Protein AF-A0AAE3AEQ0-F1 (afdb_monomer_lite)

pLDDT: mean 90.3, std 11.52, range [37.53, 98.56]

Secondary structure (DSSP, 8-state):
----------TTPPPPEEGGG--EEEEEEEE-SSSSS-EEEEGGGTEE-STTPPPEEEEEEE-SPTTSEEEETTEEEE-TTT--SEEEEEEEE-TTS-EEEEEEEEEEEE-HHHHHHHHHHHHHHHHHHHHHHHHHHHSPEEEEEEEEEESSGGG-----EEEEEESEEEGGGG---S-SS-TTTEEEEEETTTEEEEEEEEEEEETTEEEEEEEE-SEEEEEESSTTS-SEEEEEEEEPP-

Organism: NCBI:txid3064195

Structure (mmCIF, N/CA/C/O backbone):
data_AF-A0AAE3AEQ0-F1
#
_entry.id   AF-A0AAE3AEQ0-F1
#
loop_
_atom_site.group_PDB
_atom_site.id
_atom_site.type_symbol
_atom_site.label_atom_id
_atom_site.label_alt_id
_atom_site.label_comp_id
_atom_site.label_asym_id
_atom_site.label_entity_id
_atom_site.label_seq_id
_atom_site.pdbx_PDB_ins_code
_atom_site.Cartn_x
_atom_site.Cartn_y
_atom_site.Cartn_z
_atom_site.occupancy
_atom_site.B_iso_or_equiv
_atom_site.auth_seq_id
_atom_site.auth_comp_id
_atom_site.auth_asym_id
_atom_site.auth_atom_id
_atom_site.pdbx_PDB_model_num
ATOM 1 N N . MET A 1 1 ? -51.537 -26.400 63.963 1.00 40.03 1 MET A N 1
ATOM 2 C CA . MET A 1 1 ? -50.252 -25.773 64.334 1.00 40.03 1 MET A CA 1
ATOM 3 C C . MET A 1 1 ? -49.851 -24.859 63.190 1.00 40.03 1 MET A C 1
ATOM 5 O O . MET A 1 1 ? -49.491 -25.355 62.134 1.00 40.03 1 MET A O 1
ATOM 9 N N . HIS A 1 2 ? -50.039 -23.549 63.355 1.00 37.53 2 HIS A N 1
ATOM 10 C CA . HIS A 1 2 ? -49.538 -22.547 62.415 1.00 37.53 2 HIS A CA 1
ATOM 11 C C . HIS A 1 2 ? -48.055 -22.319 62.717 1.00 37.53 2 HIS A C 1
ATOM 13 O O . HIS A 1 2 ? -47.726 -21.902 63.823 1.00 37.53 2 HIS A O 1
ATOM 19 N N . GLN A 1 3 ? -47.174 -22.581 61.753 1.00 38.41 3 GLN A N 1
ATOM 20 C CA . GLN A 1 3 ? -45.860 -21.945 61.713 1.00 38.41 3 GLN A CA 1
ATOM 21 C C . GLN A 1 3 ? -45.988 -20.742 60.785 1.00 38.41 3 GLN A C 1
ATOM 23 O O . GLN A 1 3 ? -46.029 -20.879 59.565 1.00 38.41 3 GLN A O 1
ATOM 28 N N . SER A 1 4 ? -46.150 -19.571 61.398 1.00 41.25 4 SER A N 1
ATOM 29 C CA . SER A 1 4 ? -45.931 -18.292 60.737 1.00 41.25 4 SER A CA 1
ATOM 30 C C . SER A 1 4 ? -44.429 -18.196 60.484 1.00 41.25 4 SER A C 1
ATOM 32 O O . SER A 1 4 ? -43.650 -18.238 61.432 1.00 41.25 4 SER A O 1
ATOM 34 N N . GLY A 1 5 ? -44.017 -18.173 59.218 1.00 44.47 5 GLY A N 1
ATOM 35 C CA . GLY A 1 5 ? -42.636 -17.867 58.868 1.00 44.47 5 GLY A CA 1
ATOM 36 C C . GLY A 1 5 ? -42.389 -16.396 59.167 1.00 44.47 5 GLY A C 1
ATOM 37 O O . GLY A 1 5 ? -43.001 -15.539 58.530 1.00 44.47 5 GLY A O 1
ATOM 38 N N . ASP A 1 6 ? -41.538 -16.114 60.148 1.00 42.00 6 ASP A N 1
ATOM 39 C CA . ASP A 1 6 ? -41.058 -14.764 60.422 1.00 42.00 6 ASP A CA 1
ATOM 40 C C . ASP A 1 6 ? -40.272 -14.266 59.205 1.00 42.00 6 ASP A C 1
ATOM 42 O O . ASP A 1 6 ? -39.102 -14.592 59.000 1.00 42.00 6 ASP A O 1
ATOM 46 N N . ALA A 1 7 ? -40.932 -13.467 58.369 1.00 52.44 7 ALA A N 1
ATOM 47 C CA . ALA A 1 7 ? -40.244 -12.567 57.467 1.00 52.44 7 ALA A CA 1
ATOM 48 C C . ALA A 1 7 ? -39.603 -11.483 58.339 1.00 52.44 7 ALA A C 1
ATOM 50 O O . ALA A 1 7 ? -40.270 -10.543 58.772 1.00 52.44 7 ALA A O 1
ATOM 51 N N . ALA A 1 8 ? -38.313 -11.634 58.633 1.00 50.62 8 ALA A N 1
ATOM 52 C CA . ALA A 1 8 ? -37.514 -10.573 59.225 1.00 50.62 8 ALA A CA 1
ATOM 53 C C . ALA A 1 8 ? -37.422 -9.417 58.215 1.00 50.62 8 ALA A C 1
ATOM 55 O O . ALA A 1 8 ? -36.534 -9.373 57.365 1.00 50.62 8 ALA A O 1
ATOM 56 N N . VAL A 1 9 ? -38.383 -8.496 58.271 1.00 51.00 9 VAL A N 1
ATOM 57 C CA . VAL A 1 9 ? -38.330 -7.237 57.530 1.00 51.00 9 VAL A CA 1
ATOM 58 C C . VAL A 1 9 ? -37.263 -6.380 58.205 1.00 51.00 9 VAL A C 1
ATOM 60 O O . VAL A 1 9 ? -37.471 -5.838 59.289 1.00 51.00 9 VAL A O 1
ATOM 63 N N . ASN A 1 10 ? -36.077 -6.323 57.603 1.00 55.69 10 ASN A N 1
ATOM 64 C CA . ASN A 1 10 ? -34.967 -5.529 58.111 1.00 55.69 10 ASN A CA 1
ATOM 65 C C . ASN A 1 10 ? -35.173 -4.055 57.724 1.00 55.69 10 ASN A C 1
ATOM 67 O O . ASN A 1 10 ? -34.784 -3.621 56.643 1.00 55.69 10 ASN A O 1
ATOM 71 N N . PHE A 1 11 ? -35.806 -3.285 58.611 1.00 58.28 11 PHE A N 1
ATOM 72 C CA . PHE A 1 11 ? -36.093 -1.855 58.424 1.00 58.28 11 PHE A CA 1
ATOM 73 C C . PHE A 1 11 ? -34.847 -0.941 58.496 1.00 58.28 11 PHE A C 1
ATOM 75 O O . PHE A 1 11 ? -34.997 0.278 58.467 1.00 58.28 11 PHE A O 1
ATOM 82 N N . GLY A 1 12 ? -33.636 -1.504 58.607 1.00 67.25 12 GLY A N 1
ATOM 83 C CA . GLY A 1 12 ? -32.376 -0.761 58.735 1.00 67.25 12 GLY A CA 1
ATOM 84 C C . GLY A 1 12 ? -31.401 -0.894 57.562 1.00 67.25 12 GLY A C 1
ATOM 85 O O . GLY A 1 12 ? -30.307 -0.345 57.657 1.00 67.25 12 GLY A O 1
ATOM 86 N N . ASN A 1 13 ? -31.747 -1.613 56.486 1.00 79.81 13 ASN A N 1
ATOM 87 C CA . ASN A 1 13 ? -30.852 -1.721 55.331 1.00 79.81 13 ASN A CA 1
ATOM 88 C C . ASN A 1 13 ? -30.841 -0.418 54.518 1.00 79.81 13 ASN A C 1
ATOM 90 O O . ASN A 1 13 ? -31.904 0.091 54.151 1.00 79.81 13 ASN A O 1
ATOM 94 N N . THR A 1 14 ? -29.653 0.102 54.218 1.00 84.31 14 THR A N 1
ATOM 95 C CA . THR A 1 14 ? -29.489 1.245 53.313 1.00 84.31 14 THR A CA 1
ATOM 96 C C . THR A 1 14 ? -29.068 0.695 51.958 1.00 84.31 14 THR A C 1
ATOM 98 O O . THR A 1 14 ? -28.109 -0.059 51.919 1.00 84.31 14 THR A O 1
ATOM 101 N N . PRO A 1 15 ? -29.763 1.022 50.854 1.00 88.00 15 PRO A N 1
ATOM 102 C CA . PRO A 1 15 ? -29.367 0.515 49.551 1.00 88.00 15 PRO A CA 1
ATOM 103 C C . PRO A 1 15 ? -27.984 1.053 49.155 1.00 88.00 15 PRO A C 1
ATOM 105 O O . PRO A 1 15 ? -27.640 2.180 49.538 1.00 88.00 15 PRO A O 1
ATOM 108 N N . PRO A 1 16 ? -27.254 0.334 48.283 1.00 93.62 16 PRO A N 1
ATOM 109 C CA . PRO A 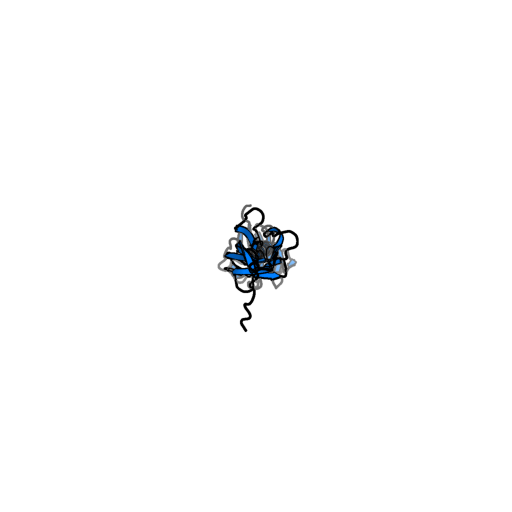1 16 ? -26.029 0.841 47.687 1.00 93.62 16 PRO A CA 1
ATOM 110 C C . PRO A 1 16 ? -26.263 2.209 47.053 1.00 93.62 16 PRO A C 1
ATOM 112 O O . PRO A 1 16 ? -27.343 2.506 46.541 1.00 93.62 16 PRO A O 1
ATOM 115 N N . THR A 1 17 ? -25.237 3.043 47.015 1.00 94.88 17 THR A N 1
ATOM 116 C CA . THR A 1 17 ? -25.304 4.393 46.451 1.00 94.88 17 THR A CA 1
ATOM 117 C C . THR A 1 17 ? -24.282 4.567 45.342 1.00 94.88 17 THR A C 1
ATOM 119 O O . THR A 1 17 ? -23.203 3.975 45.357 1.00 94.88 17 THR A O 1
ATOM 122 N N . ALA A 1 18 ? -24.625 5.393 44.355 1.00 95.00 18 ALA A N 1
ATOM 123 C CA . ALA A 1 18 ? -23.663 5.836 43.362 1.00 95.00 18 ALA A CA 1
ATOM 124 C C . ALA A 1 18 ? -22.714 6.857 43.996 1.00 95.00 18 ALA A C 1
ATOM 126 O O . ALA A 1 18 ? -23.157 7.879 44.534 1.00 95.00 18 ALA A O 1
ATOM 127 N N . VAL A 1 19 ? -21.411 6.607 43.897 1.00 92.56 19 VAL A N 1
ATOM 128 C CA . VAL A 1 19 ? -20.381 7.504 44.422 1.00 92.56 19 VAL A CA 1
ATOM 129 C C . VAL A 1 19 ? -20.537 8.876 43.761 1.00 92.56 19 VAL A C 1
ATOM 131 O O . VAL A 1 19 ? -20.601 9.001 42.538 1.00 92.56 19 VAL A O 1
ATOM 134 N N . GLY A 1 20 ? -20.671 9.923 44.578 1.00 90.06 20 GLY A N 1
ATOM 135 C CA . GLY A 1 20 ? -20.862 11.296 44.098 1.00 90.06 20 GLY A CA 1
ATOM 136 C C . GLY A 1 20 ? -22.189 11.558 43.368 1.00 90.06 20 GLY A C 1
ATOM 137 O O . GLY A 1 20 ? -22.313 12.589 42.712 1.00 90.06 20 GLY A O 1
ATOM 138 N N . GLY A 1 21 ? -23.170 10.651 43.451 1.00 90.06 21 GLY A N 1
ATOM 139 C CA . GLY A 1 21 ? -24.464 10.792 42.771 1.00 90.06 21 GLY A CA 1
ATOM 140 C C . GLY A 1 21 ? -24.397 10.618 41.250 1.00 90.06 21 GLY A C 1
ATOM 141 O O . GLY A 1 21 ? -25.304 11.052 40.538 1.00 90.06 21 GLY A O 1
ATOM 142 N N . VAL A 1 22 ? -23.324 10.010 40.734 1.00 92.12 22 VAL A N 1
ATOM 143 C CA . VAL A 1 22 ? -23.130 9.796 39.296 1.00 92.12 22 VAL A CA 1
ATOM 144 C C . VAL A 1 22 ? -24.120 8.755 38.781 1.00 92.12 22 VAL A C 1
ATOM 146 O O . VAL A 1 22 ? -24.085 7.601 39.178 1.00 92.12 22 VAL A O 1
ATOM 149 N N . THR A 1 23 ? -24.979 9.140 37.841 1.00 93.88 23 THR A N 1
ATOM 150 C CA . THR A 1 23 ? -25.936 8.225 37.187 1.00 93.88 23 THR A CA 1
ATOM 151 C C . THR A 1 23 ? -25.500 7.816 35.779 1.00 93.88 23 THR A C 1
ATOM 153 O O . THR A 1 23 ? -25.997 6.829 35.229 1.00 93.88 23 THR A O 1
ATOM 156 N N . LEU A 1 24 ? -24.551 8.556 35.196 1.00 96.69 24 LEU A N 1
ATOM 157 C CA . LEU A 1 24 ? -24.022 8.355 33.852 1.00 96.69 24 LEU A CA 1
ATOM 158 C C . LEU A 1 24 ? -22.502 8.539 33.839 1.00 96.69 24 LEU A C 1
ATOM 160 O O . LEU A 1 24 ? -21.996 9.604 34.190 1.00 96.69 24 LEU A O 1
ATOM 164 N N . VAL A 1 25 ? -21.796 7.534 33.336 1.00 97.12 25 VAL A N 1
ATOM 165 C CA . VAL A 1 25 ? -20.363 7.574 33.042 1.00 97.12 25 VAL A CA 1
ATOM 166 C C . VAL A 1 25 ? -20.199 7.541 31.528 1.00 97.12 25 VAL A C 1
ATOM 168 O O . VAL A 1 25 ? -20.589 6.572 30.882 1.00 97.12 25 VAL A O 1
ATOM 171 N N . GLU A 1 26 ? -19.655 8.601 30.932 1.00 97.31 26 GLU A N 1
ATOM 172 C CA . GLU A 1 26 ? -19.399 8.645 29.489 1.00 97.31 26 GLU A CA 1
ATOM 173 C C . GLU A 1 26 ? -17.944 8.272 29.185 1.00 97.31 26 GLU A C 1
ATOM 175 O O . GLU A 1 26 ? -17.024 8.948 29.638 1.00 97.31 26 GLU A O 1
ATOM 180 N N . GLU A 1 27 ? -17.744 7.249 28.353 1.00 96.56 27 GLU A N 1
ATOM 181 C CA . GLU A 1 27 ? -16.428 6.799 27.901 1.00 96.56 27 GLU A CA 1
ATOM 182 C C . GLU A 1 27 ? -16.295 6.953 26.379 1.00 96.56 27 GLU A C 1
ATOM 184 O O . GLU A 1 27 ? -17.040 6.360 25.591 1.00 96.56 27 GLU A O 1
ATOM 189 N N . LYS A 1 28 ? -15.296 7.727 25.946 1.00 96.62 28 LYS A N 1
ATOM 190 C CA . LYS A 1 28 ? -14.943 7.894 24.528 1.00 96.62 28 LYS A CA 1
ATOM 191 C C . LYS A 1 28 ? -13.741 7.026 24.194 1.00 96.62 28 LYS A C 1
ATOM 193 O O . LYS A 1 28 ? -12.655 7.228 24.732 1.00 96.62 28 LYS A O 1
ATOM 198 N N . VAL A 1 29 ? -13.913 6.105 23.248 1.00 95.94 29 VAL A N 1
ATOM 199 C CA . VAL A 1 29 ? -12.864 5.160 22.855 1.00 95.94 29 VAL A CA 1
ATOM 200 C C . VAL A 1 29 ? -12.592 5.263 21.368 1.00 95.94 29 VAL A C 1
ATOM 202 O O . VAL A 1 29 ? -13.465 5.019 20.536 1.00 95.94 29 VAL A O 1
ATOM 205 N N . VAL A 1 30 ? -11.346 5.575 21.029 1.00 96.25 30 VAL A N 1
ATOM 206 C CA . VAL A 1 30 ? -10.839 5.443 19.665 1.00 96.25 30 VAL A CA 1
ATOM 207 C C . VAL A 1 30 ? -10.100 4.116 19.566 1.00 96.25 30 VAL A C 1
ATOM 209 O O . VAL A 1 30 ? -9.090 3.913 20.237 1.00 96.25 30 VAL A O 1
ATOM 212 N N . VAL A 1 31 ? -10.607 3.213 18.729 1.00 96.44 31 VAL A N 1
ATOM 213 C CA . VAL A 1 31 ? -9.985 1.914 18.463 1.00 96.44 31 VAL A CA 1
ATOM 214 C C . VAL A 1 31 ? -9.057 2.051 17.264 1.00 96.44 31 VAL A C 1
ATOM 216 O O . VAL A 1 31 ? -9.479 2.449 16.176 1.00 96.44 31 VAL A O 1
ATOM 219 N N . THR A 1 32 ? -7.798 1.676 17.454 1.00 95.69 32 THR A N 1
ATOM 220 C CA . THR A 1 32 ? -6.794 1.564 16.391 1.00 95.69 32 THR A CA 1
ATOM 221 C C . THR A 1 32 ? -6.270 0.122 16.334 1.00 95.69 32 THR A C 1
ATOM 223 O O . THR A 1 32 ? -6.574 -0.674 17.229 1.00 95.69 32 THR A O 1
ATOM 226 N N . PRO A 1 33 ? -5.446 -0.254 15.335 1.00 92.56 33 PRO A N 1
ATOM 227 C CA . PRO A 1 33 ? -4.857 -1.591 15.295 1.00 92.56 33 PRO A CA 1
ATOM 228 C C . PRO A 1 33 ? -4.061 -1.947 16.562 1.00 92.56 33 PRO A C 1
ATOM 230 O O . PRO A 1 33 ? -4.016 -3.119 16.939 1.00 92.56 33 PRO A O 1
ATOM 233 N N . VAL A 1 34 ? -3.474 -0.942 17.223 1.00 92.94 34 VAL A N 1
ATOM 234 C CA . VAL A 1 34 ? -2.530 -1.103 18.341 1.00 92.94 34 VAL A CA 1
ATOM 235 C C . VAL A 1 34 ? -3.086 -0.679 19.700 1.00 92.94 34 VAL A C 1
ATOM 237 O O . VAL A 1 34 ? -2.530 -1.062 20.723 1.00 92.94 34 VAL A O 1
ATOM 240 N N . SER A 1 35 ? -4.160 0.110 19.749 1.00 93.50 35 SER A N 1
ATOM 241 C CA . SER A 1 35 ? -4.644 0.719 20.995 1.00 93.50 35 SER A CA 1
ATOM 242 C C . SER A 1 35 ? -6.166 0.825 21.067 1.00 93.50 35 SER A C 1
ATOM 244 O O . SER A 1 35 ? -6.869 0.713 20.063 1.00 93.50 35 SER A O 1
ATOM 246 N N . GLY A 1 36 ? -6.678 1.029 22.287 1.00 93.31 36 GLY A N 1
ATOM 247 C CA . GLY A 1 36 ? -8.103 1.270 22.537 1.00 93.31 36 GLY A CA 1
ATOM 248 C C . GLY A 1 36 ? -8.998 0.051 22.319 1.00 93.31 36 GLY A C 1
ATOM 249 O O . GLY A 1 36 ? -10.194 0.215 22.123 1.00 93.31 36 GLY A O 1
ATOM 250 N N . ARG A 1 37 ? -8.432 -1.162 22.316 1.00 94.88 37 ARG A N 1
ATOM 251 C CA . ARG A 1 37 ? -9.133 -2.414 21.972 1.00 94.88 37 ARG A CA 1
ATOM 252 C C . ARG A 1 37 ? -9.905 -3.056 23.129 1.00 94.88 37 ARG A C 1
ATOM 254 O O . ARG A 1 37 ? -10.741 -3.922 22.873 1.00 94.88 37 ARG A O 1
ATOM 261 N N . HIS A 1 38 ? -9.600 -2.639 24.355 1.00 95.62 38 HIS A N 1
ATOM 262 C CA . HIS A 1 38 ? -10.207 -3.109 25.592 1.00 95.62 38 HIS A CA 1
ATOM 263 C C . HIS A 1 38 ? -10.288 -1.966 26.611 1.00 95.62 38 HIS A C 1
ATOM 265 O O . HIS A 1 38 ? -9.409 -1.095 26.627 1.00 95.62 38 HIS A O 1
ATOM 271 N N . ARG A 1 39 ? -11.311 -1.984 27.469 1.00 96.25 39 ARG A N 1
ATOM 272 C CA . ARG A 1 39 ? -11.473 -1.088 28.620 1.00 96.25 39 ARG A CA 1
ATOM 273 C C . ARG A 1 39 ? -11.855 -1.878 29.863 1.00 96.25 39 ARG A C 1
ATOM 275 O O . ARG A 1 39 ? -12.632 -2.820 29.766 1.00 96.25 39 ARG A O 1
ATOM 282 N N . SER A 1 40 ? -11.333 -1.447 31.006 1.00 96.75 40 SER A N 1
ATOM 283 C CA . SER A 1 40 ? -11.641 -2.025 32.312 1.00 96.75 40 SER A CA 1
ATOM 284 C C . SER A 1 40 ? -12.007 -0.922 33.290 1.00 96.75 40 SER A C 1
ATOM 286 O O . SER A 1 40 ? -11.352 0.119 33.301 1.00 96.75 40 SER A O 1
ATOM 288 N N . PHE A 1 41 ? -13.018 -1.173 34.114 1.00 97.38 41 PHE A N 1
ATOM 289 C CA . PHE A 1 41 ? -13.496 -0.254 35.143 1.00 97.38 41 PHE A CA 1
ATOM 290 C C . PHE A 1 41 ? -13.631 -0.999 36.464 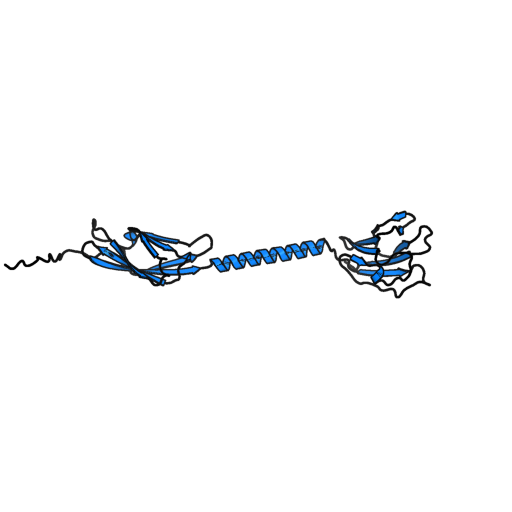1.00 97.38 41 PHE A C 1
ATOM 292 O O . PHE A 1 41 ? -14.248 -2.064 36.511 1.00 97.38 41 PHE A O 1
ATOM 299 N N . LYS A 1 42 ? -13.073 -0.435 37.536 1.00 97.25 42 LYS A N 1
ATOM 300 C CA . LYS A 1 42 ? -13.264 -0.934 38.897 1.00 97.25 42 LYS A CA 1
ATOM 301 C C . LYS A 1 42 ? -14.587 -0.407 39.437 1.00 97.25 42 LYS A C 1
ATOM 303 O O . LYS A 1 42 ? -14.729 0.780 39.692 1.00 97.25 42 LYS A O 1
ATOM 308 N N . LEU A 1 43 ? -15.573 -1.285 39.586 1.00 96.69 43 LEU A N 1
ATOM 309 C CA . LEU A 1 43 ? -16.945 -0.912 39.934 1.00 96.69 43 LEU A CA 1
ATOM 310 C C . LEU A 1 43 ? -17.064 -0.349 41.357 1.00 96.69 43 LEU A C 1
ATOM 312 O O . LEU A 1 43 ? -17.910 0.509 41.591 1.00 96.69 43 LEU A O 1
ATOM 316 N N . GLY A 1 44 ? -16.154 -0.722 42.261 1.00 93.69 44 GLY A N 1
ATOM 317 C CA . GLY A 1 44 ? -16.053 -0.120 43.597 1.00 93.69 44 GLY A CA 1
ATOM 318 C C . GLY A 1 44 ? -15.671 1.368 43.604 1.00 93.69 44 GLY A C 1
ATOM 319 O O . GLY A 1 44 ? -15.795 2.018 44.633 1.00 93.69 44 GLY A O 1
ATOM 320 N N . GLU A 1 45 ? -15.231 1.935 42.474 1.00 94.88 45 GLU A N 1
ATOM 321 C CA . GLU A 1 45 ? -15.026 3.387 42.336 1.00 94.88 45 GLU A CA 1
ATOM 322 C C . GLU A 1 45 ? -16.332 4.139 42.027 1.00 94.88 45 GLU A C 1
ATOM 324 O O . GLU A 1 45 ? -16.398 5.359 42.174 1.00 94.88 45 GLU A O 1
ATOM 329 N N . TYR A 1 46 ? -17.372 3.418 41.600 1.00 96.06 46 TYR A N 1
ATOM 330 C CA . TYR A 1 46 ? -18.645 3.986 41.150 1.00 96.06 46 TYR A CA 1
ATOM 331 C C . TYR A 1 46 ? -19.800 3.690 42.103 1.00 96.06 46 TYR A C 1
ATOM 333 O O . TYR A 1 46 ? -20.766 4.450 42.139 1.00 96.06 46 TYR A O 1
ATOM 341 N N . PHE A 1 47 ? -19.703 2.615 42.883 1.00 95.25 47 PHE A N 1
ATOM 342 C CA . PHE A 1 47 ? -20.710 2.213 43.856 1.00 95.25 47 PHE A CA 1
ATOM 343 C C . PHE A 1 47 ? -20.102 2.125 45.255 1.00 95.25 47 PHE A C 1
ATOM 345 O O . PHE A 1 47 ? -18.984 1.644 45.422 1.00 95.25 47 PHE A O 1
ATOM 352 N N . SER A 1 48 ? -20.857 2.565 46.256 1.00 93.38 48 SER A N 1
ATOM 353 C CA . SER A 1 48 ? -20.490 2.480 47.668 1.00 93.38 48 SER A CA 1
ATOM 354 C C . SER A 1 48 ? -21.677 2.052 48.513 1.00 93.38 48 SER A C 1
ATOM 356 O O . SER A 1 48 ? -22.808 2.448 48.239 1.00 93.38 48 SER A O 1
ATOM 358 N N . ASP A 1 49 ? -21.402 1.311 49.575 1.00 91.38 49 ASP A N 1
ATOM 359 C CA . ASP A 1 49 ? -22.383 0.921 50.584 1.00 91.38 49 ASP A CA 1
ATOM 360 C C . ASP A 1 49 ? -21.790 1.111 51.988 1.00 91.38 49 ASP A C 1
ATOM 362 O O . ASP A 1 49 ? -20.649 1.573 52.133 1.00 91.38 49 ASP A O 1
ATOM 366 N N . THR A 1 50 ? -22.562 0.790 53.022 1.00 86.88 50 THR A N 1
ATOM 367 C CA . THR A 1 50 ? -22.126 0.833 54.414 1.00 86.88 50 THR A CA 1
ATOM 368 C C . THR A 1 50 ? -20.825 0.030 54.577 1.00 86.88 50 THR A C 1
ATOM 370 O O . THR A 1 50 ? -20.691 -1.067 54.028 1.00 86.88 50 THR A O 1
ATOM 373 N N . PRO A 1 51 ? -19.817 0.553 55.305 1.00 77.25 51 PRO A N 1
ATOM 374 C CA . PRO A 1 51 ? -18.531 -0.125 55.432 1.00 77.25 51 PRO A CA 1
ATOM 375 C C . PRO A 1 51 ? -18.669 -1.557 55.966 1.00 77.25 51 PRO A C 1
ATOM 377 O O . PRO A 1 51 ? -19.109 -1.762 57.095 1.00 77.25 51 PRO A O 1
ATOM 380 N N . GLY A 1 52 ? -18.231 -2.532 55.165 1.00 71.94 52 GLY A N 1
ATOM 381 C CA . GLY A 1 52 ? -18.311 -3.963 55.481 1.00 71.94 52 GLY A CA 1
ATOM 382 C C . GLY A 1 52 ? -19.291 -4.741 54.603 1.00 71.94 52 GLY A C 1
ATOM 383 O O . GLY A 1 52 ? -19.164 -5.964 54.516 1.00 71.94 52 GLY A O 1
ATOM 384 N N . ASP A 1 53 ? -20.190 -4.053 53.897 1.00 83.38 53 ASP A N 1
ATOM 385 C CA . ASP A 1 53 ? -21.130 -4.698 52.986 1.00 83.38 53 ASP A CA 1
ATOM 386 C C . ASP A 1 53 ? -20.461 -5.041 51.650 1.00 83.38 53 ASP A C 1
ATOM 388 O O . ASP A 1 53 ? -19.719 -4.256 51.053 1.00 83.38 53 ASP A O 1
ATOM 392 N N . THR A 1 54 ? -20.684 -6.276 51.196 1.00 87.88 54 THR A N 1
ATOM 393 C CA . THR A 1 54 ? -20.142 -6.773 49.928 1.00 87.88 54 THR A CA 1
ATOM 394 C C . THR A 1 54 ? -21.155 -6.544 48.819 1.00 87.88 54 THR A C 1
ATOM 396 O O . THR A 1 54 ? -22.286 -7.015 48.906 1.00 87.88 54 THR A O 1
ATOM 399 N N . LEU A 1 55 ? -20.723 -5.874 47.751 1.00 94.69 55 LEU A N 1
ATOM 400 C CA . LEU A 1 55 ? -21.550 -5.620 46.576 1.00 94.69 55 LEU A CA 1
ATOM 401 C C . LEU A 1 55 ? -21.345 -6.688 45.504 1.00 94.69 55 LEU A C 1
ATOM 403 O O . LEU A 1 55 ? -20.216 -7.022 45.139 1.00 94.69 55 LEU A O 1
ATOM 407 N N . HIS A 1 56 ? -22.456 -7.175 44.960 1.00 95.62 56 HIS A N 1
ATOM 408 C CA . HIS A 1 56 ? -22.494 -8.008 43.767 1.00 95.62 56 HIS A CA 1
ATOM 409 C C . HIS A 1 56 ? -22.916 -7.166 42.560 1.00 95.62 56 HIS A C 1
ATOM 411 O O . HIS A 1 56 ? -23.903 -6.433 42.617 1.00 95.62 56 HIS A O 1
ATOM 417 N N . TYR A 1 57 ? -22.194 -7.284 41.447 1.00 97.25 57 TYR A N 1
ATOM 418 C CA . TYR A 1 57 ? -22.438 -6.465 40.262 1.00 97.25 57 TYR A CA 1
ATOM 419 C C . TYR A 1 57 ? -23.059 -7.273 39.128 1.00 97.25 57 TYR A C 1
ATOM 421 O O . TYR A 1 57 ? -22.604 -8.370 38.808 1.00 97.25 57 TYR A O 1
ATOM 429 N N . VAL A 1 58 ? -24.074 -6.706 38.476 1.00 96.88 58 VAL A N 1
ATOM 430 C CA . VAL A 1 58 ? -24.753 -7.335 37.334 1.00 96.88 58 VAL A CA 1
ATOM 431 C C . VAL A 1 58 ? -24.935 -6.366 36.177 1.00 96.88 58 VAL A C 1
ATOM 433 O O . VAL A 1 58 ? -25.242 -5.188 36.364 1.00 96.88 58 VAL A O 1
ATOM 436 N N . ILE A 1 59 ? -24.790 -6.883 34.957 1.00 97.56 59 ILE A N 1
ATOM 437 C CA . ILE A 1 59 ? -25.207 -6.176 33.746 1.00 97.56 59 ILE A CA 1
ATOM 438 C C . ILE A 1 59 ? -26.725 -6.328 33.632 1.00 97.56 59 ILE A C 1
ATOM 440 O O . ILE A 1 59 ? -27.223 -7.417 33.361 1.00 97.56 59 ILE A O 1
ATOM 444 N N . VAL A 1 60 ? -27.458 -5.234 33.829 1.00 97.50 60 VAL A N 1
ATOM 445 C CA . VAL A 1 60 ? -28.926 -5.208 33.724 1.00 97.50 60 VAL A CA 1
ATOM 446 C C . VAL A 1 60 ? -29.356 -5.163 32.262 1.00 97.50 60 VAL A C 1
ATOM 448 O O . VAL A 1 60 ? -30.301 -5.832 31.854 1.00 97.50 60 VAL A O 1
ATOM 451 N N . SER A 1 61 ? -28.666 -4.354 31.458 1.00 96.69 61 SER A N 1
ATOM 452 C CA . SER A 1 61 ? -28.914 -4.261 30.021 1.00 96.69 61 SER A CA 1
ATOM 453 C C . SER A 1 61 ? -27.671 -3.788 29.277 1.00 96.69 61 SER A C 1
ATOM 455 O O . SER A 1 61 ? -26.824 -3.092 29.836 1.00 96.69 61 SER A O 1
ATOM 457 N N . SER A 1 62 ? -27.567 -4.167 28.005 1.00 96.81 62 SER A N 1
ATOM 458 C CA . SER A 1 62 ? -26.449 -3.805 27.138 1.00 96.81 62 SER A CA 1
ATOM 459 C C . SER A 1 62 ? -26.939 -3.511 25.725 1.00 96.81 62 SER A C 1
ATOM 461 O O . SER A 1 62 ? -27.625 -4.329 25.114 1.00 96.81 62 SER A O 1
ATOM 463 N N . GLN A 1 63 ? -26.567 -2.347 25.196 1.00 96.94 63 GLN A N 1
ATOM 464 C CA . GLN A 1 63 ? -26.725 -1.996 23.779 1.00 96.94 63 GLN A CA 1
ATOM 465 C C . GLN A 1 63 ? -25.454 -2.260 22.957 1.00 96.94 63 GLN A C 1
ATOM 467 O O . GLN A 1 63 ? -25.446 -2.063 21.730 1.00 96.94 63 GLN A O 1
ATOM 472 N N . LEU A 1 64 ? -24.388 -2.686 23.637 1.00 94.75 64 LEU A N 1
ATOM 473 C CA . LEU A 1 64 ? -23.139 -3.135 23.042 1.00 94.75 64 LEU A CA 1
ATOM 474 C C . LEU A 1 64 ? -23.363 -4.433 22.253 1.00 94.75 64 LEU A C 1
ATOM 476 O O . LEU A 1 64 ? -24.421 -5.058 22.322 1.00 94.75 64 LEU A O 1
ATOM 480 N N . VAL A 1 65 ? -22.365 -4.838 21.470 1.00 94.00 65 VAL A N 1
ATOM 481 C CA . VAL A 1 65 ? -22.409 -6.144 20.797 1.00 94.00 65 VAL A CA 1
ATOM 482 C C . VAL A 1 65 ? -22.391 -7.255 21.856 1.00 94.00 65 VAL A C 1
ATOM 484 O O . VAL A 1 65 ? -21.696 -7.130 22.869 1.00 94.00 65 VAL A O 1
ATOM 487 N N . SER A 1 66 ? -23.156 -8.326 21.641 1.00 92.12 66 SER A N 1
ATOM 488 C CA . SER A 1 66 ? -23.181 -9.495 22.530 1.00 92.12 66 SER A CA 1
ATOM 489 C C . SER A 1 66 ? -21.769 -10.010 22.817 1.00 92.12 66 SER A C 1
ATOM 491 O O . SER A 1 66 ? -20.895 -9.943 21.954 1.00 92.12 66 SER A O 1
ATOM 493 N N . ASP A 1 67 ? -21.546 -10.475 24.045 1.00 92.31 67 ASP A N 1
ATOM 494 C CA . ASP A 1 67 ? -20.269 -11.019 24.535 1.00 92.31 67 ASP A CA 1
ATOM 495 C C . ASP A 1 67 ? -19.079 -10.042 24.521 1.00 92.31 67 ASP A C 1
ATOM 497 O O . ASP A 1 67 ? -17.941 -10.440 24.752 1.00 92.31 67 ASP A O 1
ATOM 501 N N . THR A 1 68 ? -19.317 -8.743 24.293 1.00 95.62 68 THR A N 1
ATOM 502 C CA . THR A 1 68 ? -18.257 -7.719 24.366 1.00 95.62 68 THR A CA 1
ATOM 503 C C . THR A 1 68 ? -18.151 -7.032 25.719 1.00 95.62 68 THR A C 1
ATOM 505 O O . THR A 1 68 ? -17.256 -6.213 25.893 1.00 95.62 68 THR A O 1
ATOM 508 N N . ALA A 1 69 ? -19.030 -7.338 26.673 1.00 96.94 69 ALA A N 1
ATOM 509 C CA . ALA A 1 69 ? -18.967 -6.821 28.034 1.00 96.94 69 ALA A CA 1
ATOM 510 C C . ALA A 1 69 ? -19.173 -7.957 29.035 1.00 96.94 69 ALA A C 1
ATOM 512 O O . ALA A 1 69 ? -20.098 -8.754 28.884 1.00 96.94 69 ALA A O 1
ATOM 513 N N . ALA A 1 70 ? -18.321 -8.010 30.053 1.00 97.25 70 ALA A N 1
ATOM 514 C CA . ALA A 1 70 ? -18.378 -9.003 31.115 1.00 97.25 70 ALA A CA 1
ATOM 515 C C . ALA A 1 70 ? -17.947 -8.379 32.443 1.00 97.25 70 ALA A C 1
ATOM 517 O O . ALA A 1 70 ? -17.145 -7.445 32.469 1.00 97.25 70 ALA A O 1
ATOM 518 N N . ILE A 1 71 ? -18.468 -8.912 33.542 1.00 97.88 71 ILE A N 1
ATOM 519 C CA . ILE A 1 71 ? -18.035 -8.557 34.892 1.00 97.88 71 ILE A CA 1
ATOM 520 C C . ILE A 1 71 ? -17.242 -9.737 35.444 1.00 97.88 71 ILE A C 1
ATOM 522 O O . ILE A 1 71 ? -17.722 -10.868 35.414 1.00 97.88 71 ILE A O 1
ATOM 526 N N . ASP A 1 72 ? -16.040 -9.457 35.934 1.00 96.25 72 ASP A N 1
ATOM 527 C CA . ASP A 1 72 ? -15.204 -10.400 36.672 1.00 96.25 72 ASP A CA 1
ATOM 528 C C . ASP A 1 72 ? -14.943 -9.823 38.068 1.00 96.25 72 ASP A C 1
ATOM 530 O O . ASP A 1 72 ? -14.202 -8.847 38.226 1.00 96.25 72 ASP A O 1
ATOM 534 N N . GLY A 1 73 ? -15.646 -10.362 39.067 1.00 94.12 73 GLY A N 1
ATOM 535 C CA . GLY A 1 73 ? -15.655 -9.838 40.432 1.00 94.12 73 GLY A CA 1
ATOM 536 C C . GLY A 1 73 ? -16.126 -8.381 40.497 1.00 94.12 73 GLY A C 1
ATOM 537 O O . GLY A 1 73 ? -17.293 -8.079 40.261 1.00 94.12 73 GLY A O 1
ATOM 538 N N . ASP A 1 74 ? -15.201 -7.479 40.822 1.00 95.25 74 ASP A N 1
ATOM 539 C CA . ASP A 1 74 ? -15.422 -6.032 40.931 1.00 95.25 74 ASP A CA 1
ATOM 540 C C . ASP A 1 74 ? -15.113 -5.266 39.634 1.00 95.25 74 ASP A C 1
ATOM 542 O O . ASP A 1 74 ? -15.146 -4.035 39.619 1.00 95.25 74 ASP A O 1
ATOM 546 N N . THR A 1 75 ? -14.732 -5.961 38.560 1.00 97.56 75 THR A N 1
ATOM 547 C CA . THR A 1 75 ? -14.184 -5.335 37.356 1.00 97.56 75 THR A CA 1
ATOM 548 C C . THR A 1 75 ? -15.111 -5.538 36.169 1.00 97.56 75 THR A C 1
ATOM 550 O O . THR A 1 75 ? -15.332 -6.660 35.718 1.00 97.56 75 THR A O 1
ATOM 553 N N . LEU A 1 76 ? -15.604 -4.437 35.606 1.00 97.81 76 LEU A N 1
ATOM 554 C CA . LEU A 1 76 ? -16.260 -4.437 34.303 1.00 97.81 76 LEU A CA 1
ATOM 555 C C . LEU A 1 76 ? -15.194 -4.415 33.205 1.00 97.81 76 LEU A C 1
ATOM 557 O O . LEU A 1 76 ? -14.409 -3.473 33.128 1.00 97.81 76 LEU A O 1
ATOM 561 N N . ASN A 1 77 ? -15.210 -5.413 32.329 1.00 97.81 77 ASN A N 1
ATOM 562 C CA . ASN A 1 77 ? -14.344 -5.537 31.162 1.00 97.81 77 ASN A CA 1
ATOM 563 C C . ASN A 1 77 ? -15.162 -5.385 29.877 1.00 97.81 77 ASN A C 1
ATOM 565 O O . ASN A 1 77 ? -16.206 -6.019 29.723 1.00 97.81 77 ASN A O 1
ATOM 569 N N . VAL A 1 78 ? -14.689 -4.552 28.948 1.00 97.06 78 VAL A N 1
ATOM 570 C CA . VAL A 1 78 ? -15.358 -4.272 27.671 1.00 97.06 78 VAL A CA 1
ATOM 571 C C . VAL A 1 78 ? -14.379 -4.402 26.504 1.00 97.06 78 VAL A C 1
ATOM 573 O O . VAL A 1 78 ? -13.403 -3.655 26.397 1.00 97.06 78 VAL A O 1
ATOM 576 N N . GLU A 1 79 ? -14.662 -5.316 25.575 1.00 96.19 79 GLU A N 1
ATOM 577 C CA . GLU A 1 79 ? -13.922 -5.509 24.327 1.00 96.19 79 GLU A CA 1
ATOM 578 C C . GLU A 1 79 ? -14.384 -4.509 23.254 1.00 96.19 79 GLU A C 1
ATOM 580 O O . GLU A 1 79 ? -15.141 -4.805 22.326 1.00 96.19 79 GLU A O 1
ATOM 585 N N . THR A 1 80 ? -13.886 -3.281 23.364 1.00 94.44 80 THR A N 1
ATOM 586 C CA . THR A 1 80 ? -14.252 -2.153 22.493 1.00 94.44 80 THR A CA 1
ATOM 587 C C . THR A 1 80 ? -13.913 -2.375 21.020 1.00 94.44 80 THR A C 1
ATOM 589 O O . THR A 1 80 ? -14.573 -1.802 20.159 1.00 94.44 80 THR A O 1
ATOM 592 N N . SER A 1 81 ? -12.934 -3.229 20.695 1.00 92.31 81 SER A N 1
ATOM 593 C CA . SER A 1 81 ? -12.579 -3.516 19.294 1.00 92.31 81 SER A CA 1
ATOM 594 C C . SER A 1 81 ? -13.632 -4.305 18.510 1.00 92.31 81 SER A C 1
ATOM 596 O O . SER A 1 81 ? -13.682 -4.181 17.285 1.00 92.31 81 SER A O 1
ATOM 598 N N . LYS A 1 82 ? -14.477 -5.078 19.203 1.00 90.06 82 LYS A N 1
ATOM 599 C CA . LYS A 1 82 ? -15.584 -5.851 18.614 1.00 90.06 82 LYS A CA 1
ATOM 600 C C . LYS A 1 82 ? -16.951 -5.216 18.864 1.00 90.06 82 LYS A C 1
ATOM 602 O O . LYS A 1 82 ? -17.959 -5.727 18.384 1.00 90.06 82 LYS A O 1
ATOM 607 N N . SER A 1 83 ? -16.990 -4.125 19.625 1.00 90.31 83 SER A N 1
ATOM 608 C CA . SER A 1 83 ? -18.228 -3.487 20.049 1.00 90.31 83 SER A CA 1
ATOM 609 C C . SER A 1 83 ? -18.584 -2.257 19.21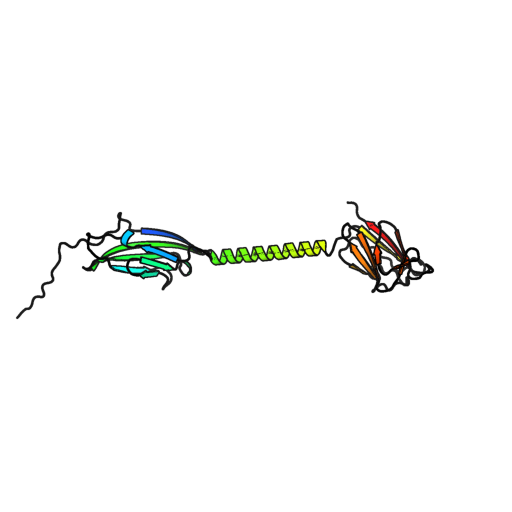2 1.00 90.31 83 SER A C 1
ATOM 611 O O . SER A 1 83 ? -17.839 -1.828 18.329 1.00 90.31 83 SER A O 1
ATOM 613 N N . ARG A 1 84 ? -19.750 -1.680 19.504 1.00 90.88 84 ARG A N 1
ATOM 614 C CA . ARG A 1 84 ? -20.248 -0.421 18.932 1.00 90.88 84 ARG A CA 1
ATOM 615 C C . ARG A 1 84 ? -20.519 0.588 20.044 1.00 90.88 84 ARG A C 1
ATOM 617 O O . ARG A 1 84 ? -20.533 0.225 21.215 1.00 90.88 84 ARG A O 1
ATOM 624 N N . SER A 1 85 ? -20.776 1.840 19.679 1.00 95.88 85 SER A N 1
ATOM 625 C CA . SER A 1 85 ? -21.309 2.819 20.632 1.00 95.88 85 SER A CA 1
ATOM 626 C C . SER A 1 85 ? -22.651 2.355 21.197 1.00 95.88 85 SER A C 1
ATOM 628 O O . SER A 1 85 ? -23.484 1.834 20.453 1.00 95.88 85 SER A O 1
ATOM 630 N N . GLY A 1 86 ? -22.873 2.579 22.486 1.00 96.75 86 GLY A N 1
ATOM 631 C CA . GLY A 1 86 ? -24.105 2.191 23.161 1.00 96.75 86 GLY A CA 1
ATOM 632 C C . GLY A 1 86 ? -24.017 2.341 24.671 1.00 96.75 86 GLY A C 1
ATOM 633 O O . GLY A 1 86 ? -22.938 2.559 25.229 1.00 96.75 86 GLY A O 1
ATOM 634 N N . ASP A 1 87 ? -25.172 2.209 25.310 1.00 98.00 87 ASP A N 1
ATOM 635 C CA . ASP A 1 87 ? -25.298 2.251 26.760 1.00 98.00 87 ASP A CA 1
ATOM 636 C C . ASP A 1 87 ? -25.224 0.836 27.360 1.00 98.00 87 ASP A C 1
ATOM 638 O O . ASP A 1 87 ? -25.747 -0.135 26.804 1.00 98.00 87 ASP A O 1
ATOM 642 N N . LEU A 1 88 ? -24.564 0.734 28.509 1.00 97.69 88 LEU A N 1
ATOM 643 C CA . LEU A 1 88 ? -24.447 -0.458 29.337 1.00 97.69 88 LEU A CA 1
ATOM 644 C C . LEU A 1 88 ? -24.906 -0.094 30.750 1.00 97.69 88 LEU A C 1
ATOM 646 O O . LEU A 1 88 ? -24.307 0.768 31.387 1.00 97.69 88 LEU A O 1
ATOM 650 N N . VAL A 1 89 ? -25.969 -0.723 31.240 1.00 98.06 89 VAL A N 1
ATOM 651 C CA . VAL A 1 89 ? -26.512 -0.440 32.575 1.00 98.06 89 VAL A CA 1
ATOM 652 C C . VAL A 1 89 ? -26.012 -1.494 33.547 1.00 98.06 89 VAL A C 1
ATOM 654 O O . VAL A 1 89 ? -26.274 -2.685 33.363 1.00 98.06 89 VAL A O 1
ATOM 657 N N . ILE A 1 90 ? -25.306 -1.046 34.581 1.00 98.12 90 ILE A N 1
ATOM 658 C CA . ILE A 1 90 ? -24.763 -1.890 35.645 1.00 98.12 90 ILE A CA 1
ATOM 659 C C . ILE A 1 90 ? -25.546 -1.625 36.924 1.00 98.12 90 ILE A C 1
ATOM 661 O O . ILE A 1 90 ? -25.757 -0.462 37.270 1.00 98.12 90 ILE A O 1
ATOM 665 N N . ALA A 1 91 ? -25.945 -2.682 37.628 1.00 97.44 91 ALA A N 1
ATOM 666 C CA . ALA A 1 91 ? -26.443 -2.587 38.995 1.00 97.44 91 ALA A CA 1
ATOM 667 C C . ALA A 1 91 ? -25.394 -3.096 39.982 1.00 97.44 91 ALA A C 1
ATOM 669 O O . ALA A 1 91 ? -24.778 -4.137 39.741 1.00 97.44 91 ALA A O 1
ATOM 670 N N . ALA A 1 92 ? -25.243 -2.391 41.099 1.00 97.06 92 ALA A N 1
ATOM 671 C CA . ALA A 1 92 ? -24.689 -2.948 42.324 1.00 97.06 92 ALA A CA 1
ATOM 672 C C . ALA A 1 92 ? -25.846 -3.409 43.212 1.00 97.06 92 ALA A C 1
ATOM 674 O O . ALA A 1 92 ? -26.807 -2.659 43.394 1.00 97.06 92 ALA A O 1
ATOM 675 N N . VAL A 1 93 ? -25.749 -4.632 43.724 1.00 95.38 93 VAL A N 1
ATOM 676 C CA . VAL A 1 93 ? -26.760 -5.299 44.547 1.00 95.38 93 VAL A CA 1
ATOM 677 C C . VAL A 1 93 ? -26.116 -5.681 45.875 1.00 95.38 93 VAL A C 1
ATOM 679 O O . VAL A 1 93 ? -25.052 -6.307 45.877 1.00 95.38 93 VAL A O 1
ATOM 682 N N . ASP A 1 94 ? -26.736 -5.291 46.984 1.00 94.06 94 ASP A N 1
ATOM 683 C CA . ASP A 1 94 ? -26.302 -5.691 48.325 1.00 94.06 94 ASP A CA 1
ATOM 684 C C . ASP A 1 94 ? -26.728 -7.135 48.661 1.00 94.06 94 ASP A C 1
ATOM 686 O O . ASP A 1 94 ? -27.423 -7.816 47.896 1.00 94.06 94 ASP A O 1
ATOM 690 N N . ALA A 1 95 ? -26.317 -7.625 49.832 1.00 89.44 95 ALA A N 1
ATOM 691 C CA . ALA A 1 95 ? -26.654 -8.973 50.290 1.00 89.44 95 ALA A CA 1
ATOM 692 C C . ALA A 1 95 ? -28.156 -9.165 50.591 1.00 89.44 95 ALA A C 1
ATOM 694 O O . ALA A 1 95 ? -28.626 -10.301 50.681 1.00 89.44 95 ALA A O 1
ATOM 695 N N . GLN A 1 96 ? -28.910 -8.077 50.755 1.00 88.94 96 GLN A N 1
ATOM 696 C CA . GLN A 1 96 ? -30.344 -8.063 51.044 1.00 88.94 96 GLN A CA 1
ATOM 697 C C . GLN A 1 96 ? -31.198 -7.860 49.776 1.00 88.94 96 GLN A C 1
ATOM 699 O O . GLN A 1 96 ? -32.427 -7.909 49.850 1.00 88.94 96 GLN A O 1
ATOM 704 N N . GLY A 1 97 ? -30.568 -7.688 48.611 1.00 88.44 97 GLY A N 1
ATOM 705 C CA . GLY A 1 97 ? -31.208 -7.521 47.310 1.00 88.44 97 GLY A CA 1
ATOM 706 C C . GLY A 1 97 ? -31.585 -6.081 46.949 1.00 88.44 97 GLY A C 1
ATOM 707 O O . GLY A 1 97 ? -32.210 -5.882 45.903 1.00 88.44 97 GLY A O 1
ATOM 708 N N . ALA A 1 98 ? -31.237 -5.075 47.760 1.00 92.06 98 ALA A N 1
ATOM 709 C CA . ALA A 1 98 ? -31.412 -3.686 47.352 1.00 92.06 98 ALA A CA 1
ATOM 710 C C . ALA A 1 98 ? -30.344 -3.311 46.316 1.00 92.06 98 ALA A C 1
ATOM 712 O O . ALA A 1 98 ? -29.226 -3.826 46.326 1.00 92.06 98 ALA A O 1
ATOM 713 N N . GLN A 1 99 ? -30.706 -2.444 45.368 1.00 94.56 99 GLN A N 1
ATOM 714 C CA . GLN A 1 99 ? -29.859 -2.169 44.211 1.00 94.56 99 GLN A CA 1
ATOM 715 C C . GLN A 1 99 ? -29.869 -0.705 43.788 1.00 94.56 99 GLN A C 1
ATOM 717 O O . GLN A 1 99 ? -30.896 -0.030 43.865 1.00 94.56 99 GLN A O 1
ATOM 722 N N . THR A 1 100 ? -28.742 -0.275 43.225 1.00 96.56 100 THR A N 1
ATOM 723 C CA . THR A 1 100 ? -28.583 1.013 42.541 1.00 96.56 100 THR A CA 1
ATOM 724 C C . THR A 1 100 ? -27.918 0.799 41.192 1.00 96.56 100 THR A C 1
ATOM 726 O O . THR A 1 100 ? -27.077 -0.084 41.037 1.00 96.56 100 THR A O 1
ATOM 729 N N . GLN A 1 101 ? -28.307 1.602 40.201 1.00 97.62 101 GLN A N 1
ATOM 730 C CA . GLN A 1 101 ? -27.858 1.464 38.817 1.00 97.62 101 GLN A CA 1
ATOM 731 C C . GLN A 1 101 ? -27.083 2.687 38.333 1.00 97.62 101 GLN A C 1
ATOM 733 O O . GLN A 1 101 ? -27.436 3.823 38.648 1.00 97.62 101 GLN A O 1
ATOM 738 N N . ILE A 1 102 ? -26.072 2.440 37.500 1.00 98.12 102 ILE A N 1
ATOM 739 C CA . ILE A 1 102 ? -25.335 3.460 36.748 1.00 98.12 102 ILE A CA 1
ATOM 740 C C . ILE A 1 102 ? -25.301 3.052 35.279 1.00 98.12 102 ILE A C 1
ATOM 742 O O . ILE A 1 102 ? -25.123 1.880 34.939 1.00 98.12 102 ILE A O 1
ATOM 746 N N . THR A 1 103 ? -25.454 4.035 34.395 1.00 98.38 103 THR A N 1
ATOM 747 C CA . THR A 1 103 ? -25.292 3.834 32.954 1.00 98.38 103 THR A CA 1
ATOM 748 C C . THR A 1 103 ? -23.868 4.174 32.528 1.00 98.38 103 THR A C 1
ATOM 750 O O . THR A 1 103 ? -23.406 5.291 32.735 1.00 98.38 103 THR A O 1
ATOM 753 N N . PHE A 1 104 ? -23.188 3.244 31.870 1.00 98.06 104 PHE A N 1
ATOM 754 C CA . PHE A 1 104 ? -21.937 3.476 31.158 1.00 98.06 104 PHE A CA 1
ATOM 755 C C . PHE A 1 104 ? -22.242 3.682 29.676 1.00 98.06 104 PHE A C 1
ATOM 757 O O . PHE A 1 104 ? -22.695 2.767 28.990 1.00 98.06 104 PHE A O 1
ATOM 764 N N . ARG A 1 105 ? -21.995 4.886 29.168 1.00 98.06 105 ARG A N 1
ATOM 765 C CA . ARG A 1 105 ? -22.199 5.239 27.764 1.00 98.06 105 ARG A CA 1
ATOM 766 C C . ARG A 1 105 ? -20.885 5.176 27.010 1.00 98.06 105 ARG A C 1
ATOM 768 O O . ARG A 1 105 ? -20.033 6.048 27.170 1.00 98.06 105 ARG A O 1
ATOM 775 N N . PHE A 1 106 ? -20.756 4.195 26.127 1.00 97.75 106 PHE A N 1
ATOM 776 C CA . PHE A 1 106 ? -19.595 4.049 25.261 1.00 97.75 106 PHE A CA 1
ATOM 777 C C . PHE A 1 106 ? -19.815 4.767 23.931 1.00 97.75 106 PHE A C 1
ATOM 779 O O . PHE A 1 106 ? -20.790 4.525 23.220 1.00 97.75 106 PHE A O 1
ATOM 786 N N . LYS A 1 107 ? -18.864 5.624 23.559 1.00 96.88 107 LYS A N 1
ATOM 787 C CA . LYS A 1 107 ? -18.751 6.232 22.229 1.00 96.88 107 LYS A CA 1
ATOM 788 C C . LYS A 1 107 ? -17.516 5.654 21.545 1.00 96.88 107 LYS A C 1
ATOM 790 O O . LYS A 1 107 ? -16.402 6.126 21.770 1.00 96.88 107 LYS A O 1
ATOM 795 N N . VAL A 1 108 ? -17.721 4.604 20.752 1.00 95.88 108 VAL A N 1
ATOM 796 C CA . VAL A 1 108 ? -16.663 3.836 20.087 1.00 95.88 108 VAL A CA 1
ATOM 797 C C . VAL A 1 108 ? -16.485 4.316 18.650 1.00 95.88 108 VAL A C 1
ATOM 799 O O . VAL A 1 108 ? -17.405 4.238 17.836 1.00 95.88 108 VAL A O 1
ATOM 802 N N . THR A 1 109 ? -15.270 4.746 18.320 1.00 95.50 109 THR A N 1
ATOM 803 C CA . THR A 1 109 ? -14.856 5.095 16.957 1.00 95.50 109 THR A CA 1
ATOM 804 C C . THR A 1 109 ? -13.780 4.120 16.499 1.00 95.50 109 THR A C 1
ATOM 806 O O . THR A 1 109 ? -12.655 4.160 16.996 1.00 95.50 109 THR A O 1
ATOM 809 N N . ASN A 1 110 ? -14.101 3.241 15.545 1.00 92.94 110 ASN A N 1
ATOM 810 C CA . ASN A 1 110 ? -13.148 2.260 15.027 1.00 92.94 110 ASN A CA 1
ATOM 811 C C . ASN A 1 110 ? -12.422 2.788 13.783 1.00 92.94 110 ASN A C 1
ATOM 813 O O . ASN A 1 110 ? -13.011 2.912 12.711 1.00 92.94 110 ASN A O 1
ATOM 817 N N . LEU A 1 111 ? -11.129 3.079 13.931 1.00 95.31 111 LEU A N 1
ATOM 818 C CA . LEU A 1 111 ? -10.262 3.590 12.866 1.00 95.31 111 LEU A CA 1
ATOM 819 C C . LEU A 1 111 ? -9.359 2.513 12.254 1.00 95.31 111 LEU A C 1
ATOM 821 O O . LEU A 1 111 ? -8.569 2.816 11.364 1.00 95.31 111 LEU A O 1
ATOM 825 N N . THR A 1 112 ? -9.470 1.259 12.699 1.00 92.19 112 THR A N 1
ATOM 826 C CA . THR A 1 112 ? -8.600 0.149 12.275 1.00 92.19 112 THR A CA 1
ATOM 827 C C . THR A 1 112 ? -8.532 0.025 10.754 1.00 92.19 112 THR A C 1
ATOM 829 O O . THR A 1 112 ? -7.449 0.078 10.173 1.00 92.19 112 THR A O 1
ATOM 832 N N . LEU A 1 113 ? -9.691 -0.075 10.096 1.00 92.38 113 LEU A N 1
ATOM 833 C CA . LEU A 1 113 ? -9.760 -0.217 8.642 1.00 92.38 113 LEU A CA 1
ATOM 834 C C . LEU A 1 113 ? -9.245 1.035 7.917 1.00 92.38 113 LEU A C 1
ATOM 836 O O . LEU A 1 113 ? -8.484 0.919 6.959 1.00 92.38 113 LEU A O 1
ATOM 840 N N . ALA A 1 114 ? -9.614 2.227 8.394 1.00 94.69 114 ALA A N 1
ATOM 841 C CA . ALA A 1 114 ? -9.180 3.489 7.798 1.00 94.69 114 ALA A CA 1
ATOM 842 C C . ALA A 1 114 ? -7.648 3.640 7.828 1.00 94.69 114 ALA A C 1
ATOM 844 O O . ALA A 1 114 ? -7.043 4.042 6.833 1.00 94.69 114 ALA A O 1
ATOM 845 N N . ILE A 1 115 ? -7.009 3.256 8.938 1.00 96.62 115 ILE A N 1
ATOM 846 C CA . ILE A 1 115 ? -5.548 3.265 9.081 1.00 96.62 115 ILE A CA 1
ATOM 847 C C . ILE A 1 115 ? -4.902 2.284 8.094 1.00 96.62 115 ILE A C 1
ATOM 849 O O . ILE A 1 115 ? -3.968 2.667 7.390 1.00 96.62 115 ILE A O 1
ATOM 853 N N . PHE A 1 116 ? -5.413 1.053 7.979 1.00 96.25 116 PHE A N 1
ATOM 854 C CA . PHE A 1 116 ? -4.872 0.076 7.027 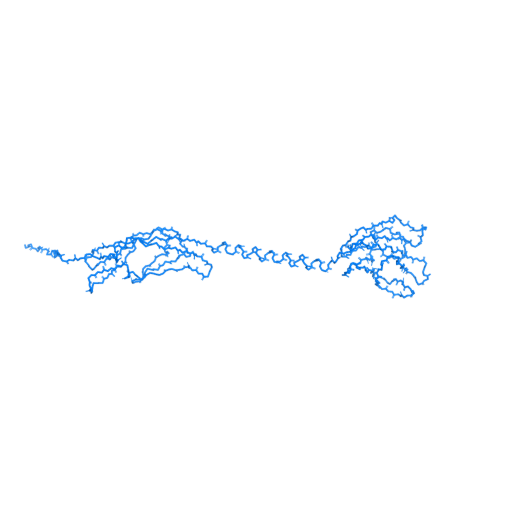1.00 96.25 116 PHE A CA 1
ATOM 855 C C . PHE A 1 116 ? -4.999 0.528 5.571 1.00 96.25 116 PHE A C 1
ATOM 857 O O . PHE A 1 116 ? -4.032 0.420 4.819 1.00 96.25 116 PHE A O 1
ATOM 864 N N . ILE A 1 117 ? -6.150 1.081 5.177 1.00 97.19 117 ILE A N 1
ATOM 865 C CA . ILE A 1 117 ? -6.347 1.626 3.826 1.00 97.19 117 ILE A CA 1
ATOM 866 C C . ILE A 1 117 ? -5.354 2.763 3.565 1.00 97.19 117 ILE A C 1
ATOM 868 O O . ILE A 1 117 ? -4.699 2.784 2.525 1.00 97.19 117 ILE A O 1
ATOM 872 N N . THR A 1 118 ? -5.192 3.675 4.525 1.00 97.50 118 THR A N 1
ATOM 873 C CA . THR A 1 118 ? -4.269 4.812 4.395 1.00 97.50 118 THR A CA 1
ATOM 874 C C . THR A 1 118 ? -2.824 4.342 4.210 1.00 97.50 118 THR A C 1
ATOM 876 O O . THR A 1 118 ? -2.120 4.832 3.326 1.00 97.50 118 THR A O 1
ATOM 879 N N . LEU A 1 119 ? -2.390 3.347 4.990 1.00 97.62 119 LEU A N 1
ATOM 880 C CA . LEU A 1 119 ? -1.057 2.754 4.860 1.00 97.62 119 LEU A CA 1
ATOM 881 C C . LEU A 1 119 ? -0.870 2.046 3.513 1.00 97.62 119 LEU A C 1
ATOM 883 O O . LEU A 1 119 ? 0.157 2.237 2.864 1.00 97.62 119 LEU A O 1
ATOM 887 N N . ALA A 1 120 ? -1.862 1.275 3.061 1.00 97.50 120 ALA A N 1
ATOM 888 C CA . ALA A 1 120 ? -1.802 0.592 1.771 1.00 97.50 120 ALA A CA 1
ATOM 889 C C . ALA A 1 120 ? -1.658 1.589 0.609 1.00 97.50 120 ALA A C 1
ATOM 891 O O . ALA A 1 120 ? -0.807 1.407 -0.263 1.00 97.50 120 ALA A O 1
ATOM 892 N N . VAL A 1 121 ? -2.427 2.682 0.628 1.00 98.38 121 VAL A N 1
ATOM 893 C CA . VAL A 1 121 ? -2.334 3.750 -0.379 1.00 98.38 121 VAL A CA 1
ATOM 894 C C . VAL A 1 121 ? -0.952 4.405 -0.361 1.00 98.38 121 VAL A C 1
ATOM 896 O O . VAL A 1 121 ? -0.350 4.574 -1.421 1.00 98.38 121 VAL A O 1
ATOM 899 N N . ALA A 1 122 ? -0.411 4.722 0.819 1.00 98.19 122 ALA A N 1
ATOM 900 C CA . ALA A 1 122 ? 0.919 5.318 0.940 1.00 98.19 122 ALA A CA 1
ATOM 901 C C . ALA A 1 122 ? 2.017 4.419 0.341 1.00 98.19 122 ALA A C 1
ATOM 903 O O . ALA A 1 122 ? 2.888 4.903 -0.386 1.00 98.19 122 ALA A O 1
ATOM 904 N N . VAL A 1 123 ? 1.942 3.105 0.580 1.00 98.56 123 VAL A N 1
ATOM 905 C CA . VAL A 1 123 ? 2.877 2.127 0.003 1.00 98.56 123 VAL A CA 1
ATOM 906 C C . VAL A 1 123 ? 2.766 2.088 -1.522 1.00 98.56 123 VAL A C 1
ATOM 908 O O . VAL A 1 123 ? 3.786 2.161 -2.208 1.00 98.56 123 VAL A O 1
ATOM 911 N N . VAL A 1 124 ? 1.549 2.027 -2.072 1.00 98.38 124 VAL A N 1
ATOM 912 C CA . VAL A 1 124 ? 1.330 2.005 -3.529 1.00 98.38 124 VAL A CA 1
ATOM 913 C C . VAL A 1 124 ? 1.880 3.269 -4.191 1.00 98.38 124 VAL A C 1
ATOM 915 O O . VAL A 1 124 ? 2.586 3.178 -5.196 1.00 98.38 124 VAL A O 1
ATOM 918 N N . VAL A 1 125 ? 1.622 4.444 -3.611 1.00 98.44 125 VAL A N 1
ATOM 919 C CA . VAL A 1 125 ? 2.175 5.715 -4.103 1.00 98.44 125 VAL A CA 1
ATOM 920 C C . VAL A 1 125 ? 3.704 5.686 -4.076 1.00 98.44 125 VAL A C 1
ATOM 922 O O . VAL A 1 125 ? 4.336 6.050 -5.068 1.00 98.44 125 VAL A O 1
ATOM 925 N N . GLY A 1 126 ? 4.304 5.188 -2.991 1.00 98.31 126 GLY A N 1
ATOM 926 C CA . GLY A 1 126 ? 5.754 5.015 -2.888 1.00 98.31 126 GLY A CA 1
ATOM 927 C C . GLY A 1 126 ? 6.331 4.131 -3.999 1.00 98.31 126 GLY A C 1
ATOM 928 O O . GLY A 1 126 ? 7.321 4.505 -4.630 1.00 98.31 126 GLY A O 1
ATOM 929 N N . ILE A 1 127 ? 5.678 3.003 -4.304 1.00 98.31 127 ILE A N 1
ATOM 930 C CA . ILE A 1 127 ? 6.086 2.093 -5.387 1.00 98.31 127 ILE A CA 1
ATOM 931 C C . ILE A 1 127 ? 6.002 2.787 -6.750 1.00 98.31 127 ILE A C 1
ATOM 933 O O . ILE A 1 127 ? 6.937 2.687 -7.546 1.00 98.31 127 ILE A O 1
ATOM 937 N N . ILE A 1 128 ? 4.916 3.517 -7.024 1.00 98.12 128 ILE A N 1
ATOM 938 C CA . ILE A 1 128 ? 4.739 4.240 -8.292 1.00 98.12 128 ILE A CA 1
ATOM 939 C C . ILE A 1 128 ? 5.837 5.293 -8.462 1.00 98.12 128 ILE A C 1
ATOM 941 O O . ILE A 1 128 ? 6.485 5.342 -9.508 1.00 98.12 128 ILE A O 1
ATOM 945 N N . VAL A 1 129 ? 6.090 6.107 -7.434 1.00 98.12 129 VAL A N 1
ATOM 946 C CA . VAL A 1 129 ? 7.123 7.154 -7.476 1.00 98.12 129 VAL A CA 1
ATOM 947 C C . VAL A 1 129 ? 8.510 6.546 -7.682 1.00 98.12 129 VAL A C 1
ATOM 949 O O . VAL A 1 129 ? 9.267 7.025 -8.533 1.00 98.12 129 VAL A O 1
ATOM 952 N N . ALA A 1 130 ? 8.838 5.465 -6.969 1.00 97.38 130 ALA A N 1
ATOM 953 C CA . ALA A 1 130 ? 10.098 4.750 -7.150 1.00 97.38 130 ALA A CA 1
ATOM 954 C C . ALA A 1 130 ? 10.224 4.189 -8.576 1.00 97.38 130 ALA A C 1
ATOM 956 O O . ALA A 1 130 ? 11.242 4.409 -9.234 1.00 97.38 130 ALA A O 1
ATOM 957 N N . GLY A 1 131 ? 9.174 3.545 -9.094 1.00 97.25 131 GLY A N 1
ATOM 958 C CA . GLY A 1 131 ? 9.134 2.997 -10.450 1.00 97.25 131 GLY A CA 1
ATOM 959 C C . GLY A 1 131 ? 9.324 4.063 -11.531 1.00 97.25 131 GLY A C 1
ATOM 960 O O . GLY A 1 131 ? 10.163 3.897 -12.416 1.00 97.25 131 GLY A O 1
ATOM 961 N N . VAL A 1 132 ? 8.619 5.195 -11.431 1.00 95.50 132 VAL A N 1
ATOM 962 C CA . VAL A 1 132 ? 8.766 6.334 -12.355 1.00 95.50 132 VAL A CA 1
ATOM 963 C C . VAL A 1 132 ? 10.173 6.923 -12.279 1.00 95.50 132 VAL A C 1
ATOM 965 O O . VAL A 1 132 ? 10.775 7.216 -13.313 1.00 95.50 132 VAL A O 1
ATOM 968 N N . THR A 1 133 ? 10.731 7.055 -11.075 1.00 94.56 133 THR A N 1
ATOM 969 C CA . THR A 1 133 ? 12.091 7.574 -10.876 1.00 94.56 133 THR A CA 1
ATOM 970 C C . THR A 1 133 ? 13.124 6.649 -11.516 1.00 94.56 133 THR A C 1
ATOM 972 O O . THR A 1 133 ? 13.914 7.102 -12.348 1.00 94.56 133 THR A O 1
ATOM 975 N N . ILE A 1 134 ? 13.067 5.345 -11.224 1.00 94.06 134 ILE A N 1
ATOM 976 C CA . ILE A 1 134 ? 13.943 4.325 -11.819 1.00 94.06 134 ILE A CA 1
ATOM 977 C C . ILE A 1 134 ? 13.807 4.328 -13.341 1.00 94.06 134 ILE A C 1
ATOM 979 O O . ILE A 1 134 ? 14.815 4.352 -14.049 1.00 94.06 134 ILE A O 1
ATOM 983 N N . TRP A 1 135 ? 12.581 4.357 -13.868 1.00 91.06 135 TRP A N 1
ATOM 984 C CA . TRP A 1 135 ? 12.339 4.416 -15.307 1.00 91.06 135 TRP A CA 1
ATOM 985 C C . TRP A 1 135 ? 12.953 5.673 -15.931 1.00 91.06 135 TRP A C 1
ATOM 987 O O . TRP A 1 135 ? 13.654 5.588 -16.938 1.00 91.06 135 TRP A O 1
ATOM 997 N N . SER A 1 136 ? 12.775 6.836 -15.300 1.00 87.12 136 SER A N 1
ATOM 998 C CA . SER A 1 136 ? 13.291 8.110 -15.806 1.00 87.12 136 SER A CA 1
ATOM 999 C C . SER A 1 136 ? 14.823 8.153 -15.905 1.00 87.12 136 SER A C 1
ATOM 1001 O O . SER A 1 136 ? 15.344 8.767 -16.844 1.00 87.12 136 SER A O 1
ATOM 1003 N N . VAL A 1 137 ? 15.522 7.481 -14.976 1.00 87.12 137 VAL A N 1
ATOM 1004 C CA . VAL A 1 137 ? 16.990 7.387 -14.903 1.00 87.12 137 VAL A CA 1
ATOM 1005 C C . VAL A 1 137 ? 17.532 6.313 -15.848 1.00 87.12 137 VAL A C 1
ATOM 1007 O O . VAL A 1 137 ? 18.506 6.558 -16.557 1.00 87.12 137 VAL A O 1
ATOM 1010 N N . THR A 1 138 ? 16.901 5.135 -15.886 1.00 86.62 138 THR A N 1
ATOM 1011 C CA . THR A 1 138 ? 17.325 4.002 -16.734 1.00 86.62 138 THR A CA 1
ATOM 1012 C C . THR A 1 138 ? 17.011 4.213 -18.213 1.00 86.62 138 THR A C 1
ATOM 1014 O O . THR A 1 138 ? 17.719 3.693 -19.073 1.00 86.62 138 THR A O 1
ATOM 1017 N N . HIS A 1 139 ? 15.992 5.014 -18.524 1.00 85.81 139 HIS A N 1
ATOM 1018 C CA . HIS A 1 139 ? 15.596 5.359 -19.886 1.00 85.81 139 HIS A CA 1
ATOM 1019 C C . HIS A 1 139 ? 15.752 6.865 -20.104 1.00 85.81 139 HIS A C 1
ATOM 1021 O O . HIS A 1 139 ? 14.744 7.559 -20.263 1.00 85.81 139 HIS A O 1
ATOM 1027 N N . PRO A 1 140 ? 16.986 7.407 -20.083 1.00 88.56 140 PRO A N 1
ATOM 1028 C CA . PRO A 1 140 ? 17.208 8.845 -20.144 1.00 88.56 140 PRO A CA 1
ATOM 1029 C C . PRO A 1 140 ? 16.599 9.443 -21.416 1.00 88.56 140 PRO A C 1
ATOM 1031 O O . PRO A 1 140 ? 16.575 8.823 -22.475 1.00 88.56 140 PRO A O 1
ATOM 1034 N N . LEU A 1 141 ? 16.086 10.667 -21.312 1.00 89.06 141 LEU A N 1
ATOM 1035 C CA . LEU A 1 141 ? 15.527 11.373 -22.459 1.00 89.06 141 LEU A CA 1
ATOM 1036 C C . LEU A 1 141 ? 16.640 12.034 -23.252 1.00 89.06 141 LEU A C 1
ATOM 1038 O O . LEU A 1 141 ? 17.378 12.877 -22.733 1.00 89.06 141 LEU A O 1
ATOM 1042 N N . TRP A 1 142 ? 16.690 11.714 -24.534 1.00 89.88 142 TRP A N 1
ATOM 1043 C CA . TRP A 1 142 ? 17.376 12.544 -25.493 1.00 89.88 142 TRP A CA 1
ATOM 1044 C C . TRP A 1 142 ? 16.401 13.581 -26.056 1.00 89.88 142 TRP A C 1
ATOM 1046 O O . TRP A 1 142 ? 15.329 13.226 -26.542 1.00 89.88 142 TRP A O 1
ATOM 1056 N N . LYS A 1 143 ? 16.761 14.866 -25.951 1.00 88.50 143 LYS A N 1
ATOM 1057 C CA . LYS A 1 143 ? 15.994 15.991 -26.502 1.00 88.50 143 LYS A CA 1
ATOM 1058 C C . LYS A 1 143 ? 16.757 16.592 -27.675 1.00 88.50 143 LYS A C 1
ATOM 1060 O O . LYS A 1 143 ? 17.873 17.069 -27.476 1.00 88.50 143 LYS A O 1
ATOM 1065 N N . GLY A 1 144 ? 16.152 16.614 -28.854 1.00 89.69 144 GLY A N 1
ATOM 1066 C CA . GLY A 1 144 ? 16.774 17.131 -30.072 1.00 89.69 144 GLY A CA 1
ATOM 1067 C C . GLY A 1 144 ? 16.150 16.554 -31.334 1.00 89.69 144 GLY A C 1
ATOM 1068 O O . GLY A 1 144 ? 15.150 15.842 -31.253 1.00 89.69 144 GLY A O 1
ATOM 1069 N N . GLU A 1 145 ? 16.755 16.837 -32.480 1.00 92.75 145 GLU A N 1
ATOM 1070 C CA . GLU A 1 145 ? 16.413 16.226 -33.766 1.00 92.75 145 GLU A CA 1
ATOM 1071 C C . GLU A 1 145 ? 17.564 15.356 -34.267 1.00 92.75 145 GLU A C 1
ATOM 1073 O O . GLU A 1 145 ? 18.710 15.804 -34.359 1.00 92.75 145 GLU A O 1
ATOM 1078 N N . LEU A 1 146 ? 17.279 14.072 -34.479 1.00 94.31 146 LEU A N 1
ATOM 1079 C CA . LEU A 1 146 ? 18.233 13.107 -35.005 1.00 94.31 146 LEU A CA 1
ATOM 1080 C C . LEU A 1 146 ? 17.845 12.829 -36.448 1.00 94.31 146 LEU A C 1
ATOM 1082 O O . LEU A 1 146 ? 16.724 12.394 -36.712 1.00 94.31 146 LEU A O 1
ATOM 1086 N N . LYS A 1 147 ? 18.765 13.064 -37.375 1.00 93.94 147 LYS A N 1
ATOM 1087 C CA . LYS A 1 147 ? 18.599 12.732 -38.786 1.00 93.94 147 LYS A CA 1
ATOM 1088 C C . LYS A 1 147 ? 19.676 11.742 -39.189 1.00 93.94 147 LYS A C 1
ATOM 1090 O O . LYS A 1 147 ? 20.832 11.876 -38.796 1.00 93.94 147 LYS A O 1
ATOM 1095 N N . VAL A 1 148 ? 19.288 10.741 -39.970 1.00 94.19 148 VAL A N 1
ATOM 1096 C CA . VAL A 1 148 ? 20.219 9.733 -40.475 1.00 94.19 148 VAL A CA 1
ATOM 1097 C C . VAL A 1 148 ? 19.966 9.534 -41.960 1.00 94.19 148 VAL A C 1
ATOM 1099 O O . VAL A 1 148 ? 18.826 9.345 -42.387 1.00 94.19 148 VAL A O 1
ATOM 1102 N N . VAL A 1 149 ? 21.031 9.605 -42.750 1.00 92.50 149 VAL A N 1
ATOM 1103 C CA . VAL A 1 149 ? 20.998 9.467 -44.210 1.00 92.50 149 VAL A CA 1
ATOM 1104 C C . VAL A 1 149 ? 22.049 8.459 -44.670 1.00 92.50 149 VAL A C 1
ATOM 1106 O O . VAL A 1 149 ? 23.056 8.252 -43.991 1.00 92.50 149 VAL A O 1
ATOM 1109 N N . ASN A 1 150 ? 21.826 7.850 -45.835 1.00 92.50 150 ASN A N 1
ATOM 1110 C CA . ASN A 1 150 ? 22.850 7.061 -46.522 1.00 92.50 150 ASN A CA 1
ATOM 1111 C C . ASN A 1 150 ? 23.987 7.979 -46.994 1.00 92.50 150 ASN A C 1
ATOM 1113 O O . ASN A 1 150 ? 23.726 9.106 -47.425 1.00 92.50 150 ASN A O 1
ATOM 1117 N N . LEU A 1 151 ? 25.232 7.508 -46.922 1.00 90.06 151 LEU A N 1
ATOM 1118 C CA . LEU A 1 151 ? 26.367 8.217 -47.524 1.00 90.06 151 LEU A CA 1
ATOM 1119 C C . LEU A 1 151 ? 26.308 8.178 -49.051 1.00 90.06 151 LEU A C 1
ATOM 1121 O O . LEU A 1 151 ? 26.622 9.176 -49.701 1.00 90.06 151 LEU A O 1
ATOM 1125 N N . ASP A 1 152 ? 25.857 7.056 -49.612 1.00 85.62 152 ASP A N 1
ATOM 1126 C CA . ASP A 1 152 ? 25.610 6.942 -51.040 1.00 85.62 152 ASP A CA 1
ATOM 1127 C C . ASP A 1 152 ? 24.238 7.536 -51.379 1.00 85.62 152 ASP A C 1
ATOM 1129 O O . ASP A 1 152 ? 23.185 6.979 -51.056 1.00 85.62 152 ASP A O 1
ATOM 1133 N N . ARG A 1 153 ? 24.257 8.693 -52.049 1.00 77.06 153 ARG A N 1
ATOM 1134 C CA . ARG A 1 153 ? 23.043 9.410 -52.460 1.00 77.06 153 ARG A CA 1
ATOM 1135 C C . ARG A 1 153 ? 22.247 8.668 -53.530 1.00 77.06 153 ARG A C 1
ATOM 1137 O O . ARG A 1 153 ? 21.044 8.888 -53.615 1.00 77.06 153 ARG A O 1
ATOM 1144 N N . SER A 1 154 ? 22.886 7.801 -54.317 1.00 77.25 154 SER A N 1
ATOM 1145 C CA . SER A 1 154 ? 22.195 6.980 -55.319 1.00 77.25 154 SER A CA 1
ATOM 1146 C C . SER A 1 154 ? 21.372 5.857 -54.678 1.00 77.25 154 SER A C 1
ATOM 1148 O O . SER A 1 154 ? 20.356 5.439 -55.226 1.00 77.25 154 SER A O 1
ATOM 1150 N N . CYS A 1 155 ? 21.758 5.450 -53.465 1.00 73.81 155 CYS A N 1
ATOM 1151 C CA . CYS A 1 155 ? 21.090 4.444 -52.642 1.00 73.81 155 CYS A CA 1
ATOM 1152 C C . CYS A 1 155 ? 20.300 5.060 -51.470 1.00 73.81 155 CYS A C 1
ATOM 1154 O O . CYS A 1 155 ? 19.951 4.362 -50.509 1.00 73.81 155 CYS A O 1
ATOM 1156 N N . ALA A 1 156 ? 20.047 6.374 -51.505 1.00 70.56 156 ALA A N 1
ATOM 1157 C CA . ALA A 1 156 ? 19.331 7.065 -50.444 1.00 70.56 156 ALA A CA 1
ATOM 1158 C C . ALA A 1 156 ? 17.878 6.575 -50.376 1.00 70.56 156 ALA A C 1
ATOM 1160 O O . ALA A 1 156 ? 17.107 6.737 -51.319 1.00 70.56 156 ALA A O 1
ATOM 1161 N N . GLY A 1 157 ? 17.491 5.986 -49.243 1.00 67.00 157 GLY A N 1
ATOM 1162 C CA . GLY A 1 157 ? 16.079 5.728 -48.965 1.00 67.00 157 GLY A CA 1
ATOM 1163 C C . GLY A 1 157 ? 15.299 7.013 -48.637 1.00 67.00 157 GLY A C 1
ATOM 1164 O O . GLY A 1 157 ? 15.830 8.125 -48.695 1.00 67.00 157 GLY A O 1
ATOM 1165 N N . MET A 1 158 ? 14.029 6.869 -48.243 1.00 75.19 158 MET A N 1
ATOM 1166 C CA . MET A 1 158 ? 13.179 7.983 -47.789 1.00 75.19 158 MET A CA 1
ATOM 1167 C C . MET A 1 158 ? 13.577 8.437 -46.375 1.00 75.19 158 MET A C 1
ATOM 1169 O O . MET A 1 158 ? 12.869 8.157 -45.408 1.00 75.19 158 MET A O 1
ATOM 1173 N N . SER A 1 159 ? 14.735 9.095 -46.252 1.00 70.56 159 SER A N 1
ATOM 1174 C CA . SER A 1 159 ? 15.307 9.503 -44.963 1.00 70.56 159 SER A CA 1
ATOM 1175 C C . SER A 1 159 ? 14.300 10.268 -44.102 1.00 70.56 159 SER A C 1
ATOM 1177 O O . SER A 1 159 ? 13.706 11.258 -44.534 1.00 70.56 159 SER A O 1
ATOM 1179 N N . ARG A 1 160 ? 14.136 9.807 -42.859 1.00 84.12 160 ARG A N 1
ATOM 1180 C CA . ARG A 1 160 ? 13.304 10.449 -41.832 1.00 84.12 160 ARG A CA 1
ATOM 1181 C C . ARG A 1 160 ? 14.180 11.160 -40.805 1.00 84.12 160 ARG A C 1
ATOM 1183 O O . ARG A 1 160 ? 15.341 10.803 -40.622 1.00 84.12 160 ARG A O 1
ATOM 1190 N N . SER A 1 161 ? 13.626 12.140 -40.101 1.00 89.19 161 SER A N 1
ATOM 1191 C CA . SER A 1 161 ? 14.191 12.611 -38.834 1.00 89.19 161 SER A CA 1
ATOM 1192 C C . SER A 1 161 ? 13.318 12.154 -37.667 1.00 89.19 161 SER A C 1
ATOM 1194 O O . SER A 1 161 ? 12.146 11.803 -37.833 1.00 89.19 161 SER A O 1
ATOM 1196 N N . HIS A 1 162 ? 13.911 12.083 -36.478 1.00 92.56 162 HIS A N 1
ATOM 1197 C CA . HIS A 1 162 ? 13.198 11.786 -35.244 1.00 92.56 162 HIS A CA 1
ATOM 1198 C C . HIS A 1 162 ? 13.472 12.887 -34.226 1.00 92.56 162 HIS A C 1
ATOM 1200 O O . HIS A 1 162 ? 14.611 13.094 -33.798 1.00 92.56 162 HIS A O 1
ATOM 1206 N N . ALA A 1 163 ? 12.411 13.560 -33.793 1.00 89.88 163 ALA A N 1
ATOM 1207 C CA . ALA A 1 163 ? 12.470 14.467 -32.659 1.00 89.88 163 ALA A CA 1
ATOM 1208 C C . ALA A 1 163 ? 12.408 13.648 -31.367 1.00 89.88 163 ALA A C 1
ATOM 1210 O O . ALA A 1 163 ? 11.493 12.854 -31.236 1.00 89.88 163 ALA A O 1
ATOM 1211 N N . SER A 1 164 ? 13.362 13.836 -30.454 1.00 89.75 164 SER A N 1
ATOM 1212 C CA . SER A 1 164 ? 13.408 13.376 -29.051 1.00 89.75 164 SER A CA 1
ATOM 1213 C C . SER A 1 164 ? 12.891 11.958 -28.731 1.00 89.75 164 SER A C 1
ATOM 1215 O O . SER A 1 164 ? 11.738 11.615 -28.955 1.00 89.75 164 SER A O 1
ATOM 1217 N N . PHE A 1 165 ? 13.697 11.132 -28.068 1.00 93.12 165 PHE A N 1
ATOM 1218 C CA . PHE A 1 165 ? 13.273 9.778 -27.684 1.00 93.12 165 PHE A CA 1
ATOM 1219 C C . PHE A 1 165 ? 13.910 9.329 -26.367 1.00 93.12 165 PHE A C 1
ATOM 1221 O O . PHE A 1 165 ? 14.876 9.927 -25.892 1.00 93.12 165 PHE A O 1
ATOM 1228 N N . ARG A 1 166 ? 13.350 8.275 -25.761 1.00 91.81 166 ARG A N 1
ATOM 1229 C CA . ARG A 1 166 ? 13.905 7.586 -24.585 1.00 91.81 166 ARG A CA 1
ATOM 1230 C C . ARG A 1 166 ? 14.328 6.173 -24.961 1.00 91.81 166 ARG A C 1
ATOM 1232 O O . ARG A 1 166 ? 13.663 5.515 -25.756 1.00 91.81 166 ARG A O 1
ATOM 1239 N N . GLY A 1 167 ? 15.397 5.681 -24.345 1.00 91.31 167 GLY A N 1
ATOM 1240 C CA . GLY A 1 167 ? 15.831 4.297 -24.512 1.00 91.31 167 GLY A CA 1
ATOM 1241 C C . GLY A 1 167 ? 16.492 4.056 -25.867 1.00 91.31 167 GLY A C 1
ATOM 1242 O O . GLY A 1 167 ? 17.576 4.578 -26.122 1.00 91.31 167 GLY A O 1
ATOM 1243 N N . LYS A 1 168 ? 15.879 3.215 -26.709 1.00 93.56 168 LYS A N 1
ATOM 1244 C CA . LYS A 1 168 ? 16.466 2.752 -27.974 1.00 93.56 168 LYS A CA 1
ATOM 1245 C C . LYS A 1 168 ? 15.626 3.171 -29.176 1.00 93.56 168 LYS A C 1
ATOM 1247 O O . LYS A 1 168 ? 14.414 2.991 -29.165 1.00 93.56 168 LYS A O 1
ATOM 1252 N N . LEU A 1 169 ? 16.287 3.628 -30.236 1.00 95.31 169 LEU A N 1
ATOM 1253 C CA . LEU A 1 169 ? 15.680 3.920 -31.533 1.00 95.31 169 LEU A CA 1
ATOM 1254 C C . LEU A 1 169 ? 16.429 3.154 -32.626 1.00 95.31 169 LEU A C 1
ATOM 1256 O O . LEU A 1 169 ? 17.624 3.359 -32.814 1.00 95.31 169 LEU A O 1
ATOM 1260 N N . LYS A 1 170 ? 15.758 2.233 -33.323 1.00 96.50 170 LYS A N 1
ATOM 1261 C CA . LYS A 1 170 ? 16.398 1.405 -34.359 1.00 96.50 170 LYS A CA 1
ATOM 1262 C C . LYS A 1 170 ? 16.814 2.230 -35.575 1.00 96.50 170 LYS A C 1
ATOM 1264 O O . LYS A 1 170 ? 16.130 3.185 -35.936 1.00 96.50 170 LYS A O 1
ATOM 1269 N N . LEU A 1 171 ? 17.881 1.809 -36.255 1.00 95.56 171 LEU A N 1
ATOM 1270 C CA . LEU A 1 171 ? 18.310 2.422 -37.515 1.00 95.56 171 LEU A CA 1
ATOM 1271 C C . LEU A 1 171 ? 17.244 2.260 -38.612 1.00 95.56 171 LEU A C 1
ATOM 1273 O O . LEU A 1 171 ? 17.062 3.171 -39.417 1.00 95.56 171 LEU A O 1
ATOM 1277 N N . SER A 1 172 ? 16.486 1.157 -38.605 1.00 93.75 172 SER A N 1
ATOM 1278 C CA . SER A 1 172 ? 15.402 0.917 -39.570 1.00 93.75 172 SER A CA 1
ATOM 1279 C C . SER A 1 172 ? 14.301 1.984 -39.551 1.00 93.75 172 SER A C 1
ATOM 1281 O O . SER A 1 172 ? 13.702 2.238 -40.594 1.00 93.75 172 SER A O 1
ATOM 1283 N N . TYR A 1 173 ? 14.105 2.701 -38.434 1.00 94.50 173 TYR A N 1
ATOM 1284 C CA . TYR A 1 173 ? 13.192 3.851 -38.371 1.00 94.50 173 TYR A CA 1
ATOM 1285 C C . TYR A 1 173 ? 13.527 4.929 -39.416 1.00 94.50 173 TYR A C 1
ATOM 1287 O O . TYR A 1 173 ? 12.635 5.553 -39.987 1.00 94.50 173 TYR A O 1
ATOM 1295 N N . PHE A 1 174 ? 14.818 5.143 -39.677 1.00 93.69 174 PHE A N 1
ATOM 1296 C CA . PHE A 1 174 ? 15.302 6.216 -40.542 1.00 93.69 174 PHE A CA 1
ATOM 1297 C C . PHE A 1 174 ? 15.210 5.896 -42.033 1.00 93.69 174 PHE A C 1
ATOM 1299 O O . PHE A 1 174 ? 15.462 6.782 -42.844 1.00 93.69 174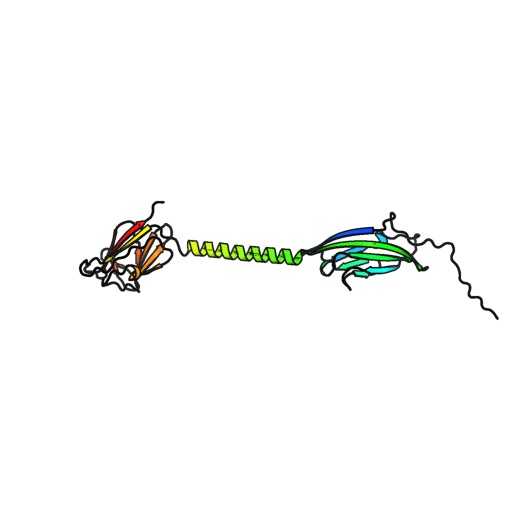 PHE A O 1
ATOM 1306 N N . MET A 1 175 ? 14.850 4.657 -42.395 1.00 91.19 175 MET A N 1
ATOM 1307 C CA . MET A 1 175 ? 14.670 4.219 -43.783 1.00 91.19 175 MET A CA 1
ATOM 1308 C C . MET A 1 175 ? 15.857 4.586 -44.690 1.00 91.19 175 MET A C 1
ATOM 1310 O O . MET A 1 175 ? 15.676 5.063 -45.805 1.00 91.19 175 MET A O 1
ATOM 1314 N N . VAL A 1 176 ? 17.087 4.372 -44.213 1.00 90.00 176 VAL A N 1
ATOM 1315 C CA . VAL A 1 176 ? 18.322 4.803 -44.899 1.00 90.00 176 VAL A CA 1
ATOM 1316 C C . VAL A 1 176 ? 18.620 4.059 -46.209 1.00 90.00 176 VAL A C 1
ATOM 1318 O O . VAL A 1 176 ? 19.536 4.444 -46.923 1.00 90.00 176 VAL A O 1
ATOM 1321 N N . GLY A 1 177 ? 17.849 3.031 -46.569 1.00 88.06 177 GLY A N 1
ATOM 1322 C CA . GLY A 1 177 ? 18.137 2.196 -47.738 1.00 88.06 177 GLY A CA 1
ATOM 1323 C C . GLY A 1 177 ? 19.369 1.296 -47.531 1.00 88.06 177 GLY A C 1
ATOM 1324 O O . GLY A 1 177 ? 19.848 1.152 -46.399 1.00 88.06 177 GLY A O 1
ATOM 1325 N N . PRO A 1 178 ? 19.876 0.648 -48.594 1.00 89.94 178 PRO A N 1
ATOM 1326 C CA . PRO A 1 178 ? 21.039 -0.230 -48.506 1.00 89.94 178 PRO A CA 1
ATOM 1327 C C . PRO A 1 178 ? 22.308 0.595 -48.239 1.00 89.94 178 PRO A C 1
ATOM 1329 O O . PRO A 1 178 ? 22.878 1.208 -49.135 1.00 89.94 178 PRO A O 1
ATOM 1332 N N . CYS A 1 179 ? 22.741 0.622 -46.979 1.00 89.00 179 CYS A N 1
ATOM 1333 C CA . CYS A 1 179 ? 23.905 1.386 -46.504 1.00 89.00 179 CYS A CA 1
ATOM 1334 C C . CYS A 1 179 ? 25.064 0.489 -46.029 1.00 89.00 179 CYS A C 1
ATOM 1336 O O . CYS A 1 179 ? 25.978 0.958 -45.358 1.00 89.00 179 CYS A O 1
ATOM 1338 N N . GLY A 1 180 ? 24.997 -0.817 -46.307 1.00 91.25 180 GLY A N 1
ATOM 1339 C CA . GLY A 1 180 ? 25.954 -1.824 -45.830 1.00 91.25 180 GLY A CA 1
ATOM 1340 C C . GLY A 1 180 ? 25.770 -2.244 -44.363 1.00 91.25 180 GLY A C 1
ATOM 1341 O O . GLY A 1 180 ? 26.239 -3.307 -43.969 1.00 91.25 180 GLY A O 1
ATOM 1342 N N . LEU A 1 181 ? 25.037 -1.467 -43.557 1.00 93.00 181 LEU A N 1
ATOM 1343 C CA . LEU A 1 181 ? 24.675 -1.819 -42.182 1.00 93.00 181 LEU A CA 1
ATOM 1344 C C . LEU A 1 181 ? 23.335 -2.566 -42.133 1.00 93.00 181 LEU A C 1
ATOM 1346 O O . LEU A 1 181 ? 22.385 -2.217 -42.835 1.00 93.00 181 LEU A O 1
ATOM 1350 N N . ASN A 1 182 ? 23.215 -3.552 -41.240 1.00 93.81 182 ASN A N 1
ATOM 1351 C CA . ASN A 1 182 ? 21.932 -4.201 -40.973 1.00 93.81 182 ASN A CA 1
ATOM 1352 C C . ASN A 1 182 ? 21.074 -3.316 -40.051 1.00 93.81 182 ASN A C 1
ATOM 1354 O O . ASN A 1 182 ? 21.304 -3.243 -38.840 1.00 93.81 182 ASN A O 1
ATOM 1358 N N . ALA A 1 183 ? 20.068 -2.655 -40.626 1.00 91.00 183 ALA A N 1
ATOM 1359 C CA . ALA A 1 183 ? 19.262 -1.646 -39.944 1.00 91.00 183 ALA A CA 1
ATOM 1360 C C . ALA A 1 183 ? 18.449 -2.172 -38.742 1.00 91.00 183 ALA A C 1
ATOM 1362 O O . ALA A 1 183 ? 18.185 -1.411 -37.811 1.00 91.00 183 ALA A O 1
ATOM 1363 N N . ASP A 1 184 ? 18.101 -3.461 -38.712 1.00 92.19 184 ASP A N 1
ATOM 1364 C CA . ASP A 1 184 ? 17.385 -4.076 -37.584 1.00 92.19 184 ASP A CA 1
ATOM 1365 C C . ASP A 1 184 ? 18.309 -4.528 -36.453 1.00 92.19 184 ASP A C 1
ATOM 1367 O O . ASP A 1 184 ? 17.861 -4.771 -35.327 1.00 92.19 184 ASP A O 1
ATOM 1371 N N . GLN A 1 185 ? 19.607 -4.617 -36.743 1.00 95.69 185 GLN A N 1
ATOM 1372 C CA . GLN A 1 185 ? 20.654 -4.936 -35.780 1.00 95.69 185 GLN A CA 1
ATOM 1373 C C . GLN A 1 185 ? 21.420 -3.701 -35.295 1.00 95.69 185 GLN A C 1
ATOM 1375 O O . GLN A 1 185 ? 22.297 -3.845 -34.443 1.00 95.69 185 GLN A O 1
ATOM 1380 N N . CYS A 1 186 ? 21.069 -2.514 -35.794 1.00 97.19 186 CYS A N 1
ATOM 1381 C CA . CYS A 1 186 ? 21.647 -1.237 -35.399 1.00 97.19 186 CYS A CA 1
ATOM 1382 C C . CYS A 1 186 ? 20.615 -0.370 -34.667 1.00 97.19 186 CYS A C 1
ATOM 1384 O O . CYS A 1 186 ? 19.445 -0.308 -35.053 1.00 97.19 186 CYS A O 1
ATOM 1386 N N . TRP A 1 187 ? 21.033 0.332 -33.615 1.00 97.56 187 TRP A N 1
ATOM 1387 C CA . TRP A 1 187 ? 20.167 1.253 -32.878 1.00 97.56 187 TRP A CA 1
ATOM 1388 C C . TRP A 1 187 ? 20.950 2.385 -32.217 1.00 97.56 187 TRP A C 1
ATOM 1390 O O . TRP A 1 187 ? 22.127 2.261 -31.888 1.00 97.56 187 TRP A O 1
ATOM 1400 N N . PHE A 1 188 ? 20.251 3.482 -31.964 1.00 96.38 188 PHE A N 1
ATOM 1401 C CA . PHE A 1 188 ? 20.688 4.578 -31.118 1.00 96.38 188 PHE A CA 1
ATOM 1402 C C . PHE A 1 188 ? 20.201 4.329 -29.695 1.00 96.38 188 PHE A C 1
ATOM 1404 O O . PHE A 1 188 ? 19.025 4.036 -29.493 1.00 96.38 188 PHE A O 1
ATOM 1411 N N . ALA A 1 189 ? 21.084 4.437 -28.708 1.00 95.25 189 ALA A N 1
ATOM 1412 C CA . ALA A 1 189 ? 20.760 4.342 -27.292 1.00 95.25 189 ALA A CA 1
ATOM 1413 C C . ALA A 1 189 ? 20.987 5.691 -26.600 1.00 95.25 189 ALA A C 1
ATOM 1415 O O . ALA A 1 189 ? 22.039 6.318 -26.748 1.00 95.25 189 ALA A O 1
ATOM 1416 N N . THR A 1 190 ? 20.006 6.133 -25.819 1.00 93.88 190 THR A N 1
ATOM 1417 C CA . THR A 1 190 ? 20.110 7.344 -25.004 1.00 93.88 190 THR A CA 1
ATOM 1418 C C . THR A 1 190 ? 21.029 7.128 -23.806 1.00 93.88 190 THR A C 1
ATOM 1420 O O . THR A 1 190 ? 20.907 6.122 -23.106 1.00 93.88 190 THR A O 1
ATOM 1423 N N . LYS A 1 191 ? 21.895 8.102 -23.513 1.00 90.06 191 LYS A N 1
ATOM 1424 C CA . LYS A 1 191 ? 22.761 8.137 -22.326 1.00 90.06 191 LYS A CA 1
ATOM 1425 C C . LYS A 1 191 ? 22.423 9.346 -21.439 1.00 90.06 191 LYS A C 1
ATOM 1427 O O . LYS A 1 191 ? 21.952 10.370 -21.948 1.00 90.06 191 LYS A O 1
ATOM 1432 N N . PRO A 1 192 ? 22.709 9.279 -20.123 1.00 84.62 192 PRO A N 1
ATOM 1433 C CA . PRO A 1 192 ? 22.583 10.431 -19.236 1.00 84.62 192 PRO A CA 1
ATOM 1434 C C . PRO A 1 192 ? 23.337 11.655 -19.775 1.00 84.62 192 PRO A C 1
ATOM 1436 O O . PRO A 1 192 ? 24.438 11.532 -20.330 1.00 84.62 192 PRO A O 1
ATOM 1439 N N . GLY A 1 193 ? 22.741 12.836 -19.601 1.00 82.38 193 GLY A N 1
ATOM 1440 C CA . GLY A 1 193 ? 23.300 14.107 -20.073 1.00 82.38 193 GLY A CA 1
ATOM 1441 C C . GLY A 1 193 ? 22.994 14.449 -21.536 1.00 82.38 193 GLY A C 1
ATOM 1442 O O . GLY A 1 193 ? 23.812 15.103 -22.171 1.00 82.38 193 GLY A O 1
ATOM 1443 N N . ARG A 1 194 ? 21.844 14.014 -22.083 1.00 81.19 194 ARG A N 1
ATOM 1444 C CA . ARG A 1 194 ? 21.429 14.240 -23.491 1.00 81.19 194 ARG A CA 1
ATOM 1445 C C . ARG A 1 194 ? 22.440 13.700 -24.520 1.00 81.19 194 ARG A C 1
ATOM 1447 O O . ARG A 1 194 ? 22.559 14.234 -25.619 1.00 81.19 194 ARG A O 1
ATOM 1454 N N . ARG A 1 195 ? 23.157 12.630 -24.172 1.00 86.88 195 ARG A N 1
ATOM 1455 C CA . ARG A 1 195 ? 24.124 11.966 -25.057 1.00 86.88 195 ARG A CA 1
ATOM 1456 C C . ARG A 1 195 ? 23.467 10.809 -25.798 1.00 86.88 195 ARG A C 1
ATOM 1458 O O . ARG A 1 195 ? 22.511 10.214 -25.297 1.00 86.88 195 ARG A O 1
ATOM 1465 N N . LEU A 1 196 ? 24.005 10.478 -26.962 1.00 93.75 196 LEU A N 1
ATOM 1466 C CA . LEU A 1 196 ? 23.592 9.327 -27.753 1.00 93.75 196 LEU A CA 1
ATOM 1467 C C . LEU A 1 196 ? 24.773 8.396 -27.973 1.00 93.75 196 LEU A C 1
ATOM 1469 O O . LEU A 1 196 ? 25.920 8.829 -28.034 1.00 93.75 196 LEU A O 1
ATOM 1473 N N . LYS A 1 197 ? 24.465 7.115 -28.113 1.00 95.62 197 LYS A N 1
ATOM 1474 C CA . LYS A 1 197 ? 25.396 6.079 -28.539 1.00 95.62 197 LYS A CA 1
ATOM 1475 C C . LYS A 1 197 ? 24.800 5.375 -29.742 1.00 95.62 197 LYS A C 1
ATOM 1477 O O . LYS A 1 197 ? 23.617 5.044 -29.711 1.00 95.62 197 LYS A O 1
ATOM 1482 N N . PHE A 1 198 ? 25.590 5.133 -30.773 1.00 97.44 198 PHE A N 1
ATOM 1483 C CA . PHE A 1 198 ? 25.218 4.215 -31.838 1.00 97.44 198 PHE A CA 1
ATOM 1484 C C . PHE A 1 198 ? 25.752 2.826 -31.497 1.00 97.44 198 PHE A C 1
ATOM 1486 O O . PHE A 1 198 ? 26.893 2.691 -31.056 1.00 97.44 198 PHE A O 1
ATOM 1493 N N . CYS A 1 199 ? 24.924 1.805 -31.676 1.00 97.62 199 CYS A N 1
ATOM 1494 C CA . CYS A 1 199 ? 25.222 0.419 -31.346 1.00 97.62 199 CYS A CA 1
ATOM 1495 C C . CYS A 1 199 ? 24.846 -0.486 -32.517 1.00 97.62 199 CYS A C 1
ATOM 1497 O O . CYS A 1 199 ? 23.819 -0.274 -33.160 1.00 97.62 199 CYS A O 1
ATOM 1499 N N . SER A 1 200 ? 25.639 -1.530 -32.737 1.00 96.88 200 SER A N 1
ATOM 1500 C CA . SER A 1 200 ? 25.394 -2.556 -33.747 1.00 96.88 200 SER A CA 1
ATOM 1501 C C . SER A 1 200 ? 25.780 -3.938 -33.220 1.00 96.88 200 SER A C 1
ATOM 1503 O O . SER A 1 200 ? 26.710 -4.075 -32.423 1.00 96.88 200 SER A O 1
ATOM 1505 N N . LYS A 1 201 ? 25.088 -4.989 -33.676 1.00 94.81 201 LYS A N 1
ATOM 1506 C CA . LYS A 1 201 ? 25.515 -6.377 -33.410 1.00 94.81 201 LYS A CA 1
ATOM 1507 C C . LYS A 1 201 ? 26.762 -6.761 -34.216 1.00 94.81 201 LYS A C 1
ATOM 1509 O O . LYS A 1 201 ? 27.602 -7.515 -33.715 1.00 94.81 201 LYS A O 1
ATOM 1514 N N . THR A 1 202 ? 26.886 -6.239 -35.436 1.00 93.88 202 THR A N 1
ATOM 1515 C CA . THR A 1 202 ? 28.037 -6.443 -36.327 1.00 93.88 202 THR A CA 1
ATOM 1516 C C . THR A 1 202 ? 28.998 -5.254 -36.260 1.00 93.88 202 THR A C 1
ATOM 1518 O O . THR A 1 202 ? 28.546 -4.132 -36.019 1.00 93.88 202 THR A O 1
ATOM 1521 N N . PRO A 1 203 ? 30.311 -5.461 -36.463 1.00 95.31 203 PRO A N 1
ATOM 1522 C CA . PRO A 1 203 ? 31.265 -4.359 -36.507 1.00 95.31 203 PRO A CA 1
ATOM 1523 C C . PRO A 1 203 ? 30.921 -3.325 -37.588 1.00 95.31 203 PRO A C 1
ATOM 1525 O O . PRO A 1 203 ? 30.410 -3.673 -38.650 1.00 95.31 203 PRO A O 1
ATOM 1528 N N . PHE A 1 204 ? 31.227 -2.067 -37.298 1.00 96.25 204 PHE A N 1
ATOM 1529 C CA . PHE A 1 204 ? 31.252 -0.939 -38.226 1.00 96.25 204 PHE A CA 1
ATOM 1530 C C . PHE A 1 204 ? 32.550 -0.155 -38.012 1.00 96.25 204 PHE A C 1
ATOM 1532 O O . PHE A 1 204 ? 33.254 -0.380 -37.029 1.00 96.25 204 PHE A O 1
ATOM 1539 N N . TYR A 1 205 ? 32.859 0.787 -38.895 1.00 96.06 205 TYR A N 1
ATOM 1540 C CA . TYR A 1 205 ? 34.124 1.510 -38.887 1.00 96.06 205 TYR A CA 1
ATOM 1541 C C . TYR A 1 205 ? 33.922 2.998 -38.599 1.00 96.06 205 TYR A C 1
ATOM 1543 O O . TYR A 1 205 ? 33.098 3.669 -39.226 1.00 96.06 205 TYR A O 1
ATOM 1551 N N . VAL A 1 206 ? 34.697 3.517 -37.647 1.00 93.31 206 VAL A N 1
ATOM 1552 C CA . VAL A 1 206 ? 34.815 4.953 -37.346 1.00 93.31 206 VAL A CA 1
ATOM 1553 C C . VAL A 1 206 ? 36.297 5.280 -37.255 1.00 93.31 206 VAL A C 1
ATOM 1555 O O . VAL A 1 206 ? 37.019 4.646 -36.490 1.00 93.31 206 VAL A O 1
ATOM 1558 N N . ASN A 1 207 ? 36.763 6.249 -38.048 1.00 88.69 207 ASN A N 1
ATOM 1559 C CA . ASN A 1 207 ? 38.182 6.621 -38.138 1.00 88.69 207 ASN A CA 1
ATOM 1560 C C . ASN A 1 207 ? 39.114 5.412 -38.379 1.00 88.69 207 ASN A C 1
ATOM 1562 O O . ASN A 1 207 ? 40.182 5.318 -37.783 1.00 88.69 207 ASN A O 1
ATOM 1566 N N . GLY A 1 208 ? 38.680 4.455 -39.210 1.00 87.12 208 GLY A N 1
ATOM 1567 C CA . GLY A 1 208 ? 39.434 3.235 -39.531 1.00 87.12 208 GLY A CA 1
ATOM 1568 C C . GLY A 1 208 ? 39.402 2.134 -38.461 1.00 87.12 208 GLY A C 1
ATOM 1569 O O . GLY A 1 208 ? 39.873 1.033 -38.717 1.00 87.12 208 GLY A O 1
ATOM 1570 N N . MET A 1 209 ? 38.815 2.374 -37.286 1.00 92.19 209 MET A N 1
ATOM 1571 C CA . MET A 1 209 ? 38.711 1.370 -36.223 1.00 92.19 209 MET A CA 1
ATOM 1572 C C . MET A 1 209 ? 37.387 0.609 -36.301 1.00 92.19 209 MET A C 1
ATOM 1574 O O . MET A 1 209 ? 36.320 1.223 -36.361 1.00 92.19 209 MET A O 1
ATOM 1578 N N . ALA A 1 210 ? 37.457 -0.724 -36.241 1.00 95.94 210 ALA A N 1
ATOM 1579 C CA . ALA A 1 210 ? 36.286 -1.590 -36.151 1.00 95.94 210 ALA A CA 1
ATOM 1580 C C . ALA A 1 210 ? 35.692 -1.552 -34.732 1.00 95.94 210 ALA A C 1
ATOM 1582 O O . ALA A 1 210 ? 36.315 -1.993 -33.767 1.00 95.94 210 ALA A O 1
ATOM 1583 N N . LEU A 1 211 ? 34.468 -1.046 -34.607 1.00 96.31 211 LEU A N 1
ATOM 1584 C CA . LEU A 1 211 ? 33.740 -0.870 -33.353 1.00 96.31 211 LEU A CA 1
ATOM 1585 C C . LEU A 1 211 ? 32.356 -1.525 -33.442 1.00 96.31 211 LEU A C 1
ATOM 1587 O O . LEU A 1 211 ? 31.791 -1.692 -34.519 1.00 96.31 211 LEU A O 1
ATOM 1591 N N . LYS A 1 212 ? 31.777 -1.879 -32.292 1.00 96.31 212 LYS A N 1
ATOM 1592 C CA . LYS A 1 212 ? 30.351 -2.263 -32.181 1.00 96.31 212 LYS A CA 1
ATOM 1593 C C . LYS A 1 212 ? 29.497 -1.169 -31.558 1.00 96.31 212 LYS A C 1
ATOM 1595 O O . LYS A 1 212 ? 28.268 -1.247 -31.546 1.00 96.31 212 LYS A O 1
ATOM 1600 N N . GLU A 1 213 ? 30.152 -0.149 -31.027 1.00 97.00 213 GLU A N 1
ATOM 1601 C CA . GLU A 1 213 ? 29.512 0.962 -30.364 1.00 97.00 213 GLU A CA 1
ATOM 1602 C C . GLU A 1 213 ? 3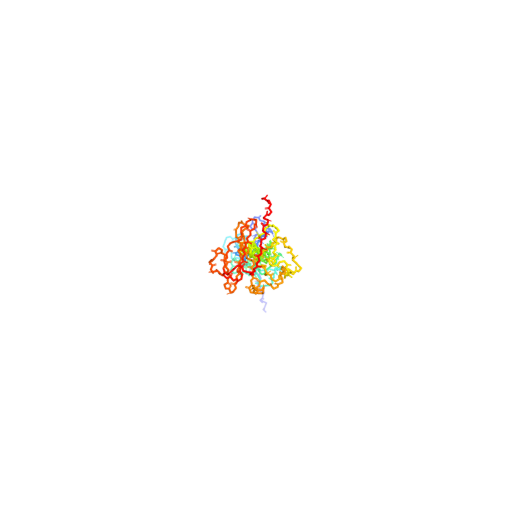0.387 2.212 -30.428 1.00 97.00 213 GLU A C 1
ATOM 1604 O O . GLU A 1 213 ? 31.610 2.126 -30.363 1.00 97.00 213 GLU A O 1
ATOM 1609 N N . THR A 1 214 ? 29.759 3.375 -30.571 1.00 96.06 214 THR A N 1
ATOM 1610 C CA . THR A 1 214 ? 30.445 4.671 -30.572 1.00 96.06 214 THR A CA 1
ATOM 1611 C C . THR A 1 214 ? 29.518 5.749 -30.023 1.00 96.06 214 THR A C 1
ATOM 1613 O O . THR A 1 214 ? 28.295 5.647 -30.160 1.00 96.06 214 THR A O 1
ATOM 1616 N N . ASP A 1 215 ? 30.073 6.769 -29.375 1.00 94.81 215 ASP A N 1
ATOM 1617 C CA . ASP A 1 215 ? 29.286 7.927 -28.958 1.00 94.81 215 ASP A CA 1
ATOM 1618 C C . ASP A 1 215 ? 28.933 8.780 -30.192 1.00 94.81 215 ASP A C 1
ATOM 1620 O O . ASP A 1 215 ? 29.744 8.980 -31.094 1.00 94.81 215 ASP A O 1
ATOM 1624 N N . VAL A 1 216 ? 27.692 9.267 -30.238 1.00 93.44 216 VAL A N 1
ATOM 1625 C CA . VAL A 1 216 ? 27.211 10.188 -31.274 1.00 93.44 216 VAL A CA 1
ATOM 1626 C C . VAL A 1 216 ? 27.253 11.593 -30.691 1.00 93.44 216 VAL A C 1
ATOM 1628 O O . VAL A 1 216 ? 26.540 11.905 -29.730 1.00 93.44 216 VAL A O 1
ATOM 1631 N N . TYR A 1 217 ? 28.108 12.430 -31.269 1.00 87.88 217 TYR A N 1
ATOM 1632 C CA . TYR A 1 217 ? 28.305 13.808 -30.835 1.00 87.88 217 TYR A CA 1
ATOM 1633 C C . TYR A 1 217 ? 27.311 14.751 -31.513 1.00 87.88 217 TYR A C 1
ATOM 1635 O O . TYR A 1 217 ? 26.698 14.418 -32.526 1.00 87.88 217 TYR A O 1
ATOM 1643 N N . ALA A 1 218 ? 27.141 15.940 -30.934 1.00 89.31 218 ALA A N 1
ATOM 1644 C CA . ALA A 1 218 ? 26.370 17.000 -31.569 1.00 89.31 218 ALA A CA 1
ATOM 1645 C C . ALA A 1 218 ? 27.009 17.389 -32.912 1.00 89.31 218 ALA A C 1
ATOM 1647 O O . ALA A 1 218 ? 28.229 17.510 -33.008 1.00 89.31 218 ALA A O 1
ATOM 1648 N N . GLY A 1 219 ? 26.179 17.613 -33.928 1.00 89.31 219 GLY A N 1
ATOM 1649 C CA . GLY A 1 219 ? 26.620 17.826 -35.300 1.00 89.31 219 GLY A CA 1
ATOM 1650 C C . GLY A 1 219 ? 26.696 16.517 -36.082 1.00 89.31 219 GLY A C 1
ATOM 1651 O O . GLY A 1 219 ? 25.839 15.646 -35.937 1.00 89.31 219 GLY A O 1
ATOM 1652 N N . MET A 1 220 ? 27.700 16.410 -36.948 1.00 92.69 220 MET A N 1
ATOM 1653 C CA . MET A 1 220 ? 27.828 15.308 -37.897 1.00 92.69 220 MET A CA 1
ATOM 1654 C C . MET A 1 220 ? 28.706 14.183 -37.337 1.00 92.69 220 MET A C 1
ATOM 1656 O O . MET A 1 220 ? 29.824 14.424 -36.892 1.00 92.69 220 MET A O 1
ATOM 1660 N N . THR A 1 221 ? 28.232 12.943 -37.433 1.00 94.25 221 THR A N 1
ATOM 1661 C CA . THR A 1 221 ? 29.007 11.718 -37.187 1.00 94.25 221 THR A CA 1
ATOM 1662 C C . THR A 1 221 ? 28.921 10.811 -38.418 1.00 94.25 221 THR A C 1
ATOM 1664 O O . THR A 1 221 ? 27.828 10.565 -38.929 1.00 94.25 221 THR A O 1
ATOM 1667 N N . LEU A 1 222 ? 30.063 10.315 -38.902 1.00 94.44 222 LEU A N 1
ATOM 1668 C CA . LEU A 1 222 ? 30.145 9.385 -40.035 1.00 94.44 222 LEU A CA 1
ATOM 1669 C C . LEU A 1 222 ? 30.438 7.975 -39.524 1.00 94.44 222 LEU A C 1
ATOM 1671 O O . LEU A 1 222 ? 31.344 7.787 -38.713 1.00 94.44 222 LEU A O 1
ATOM 1675 N N . ILE A 1 223 ? 29.671 6.997 -40.002 1.00 95.69 223 ILE A N 1
ATOM 1676 C CA . ILE A 1 223 ? 29.851 5.581 -39.677 1.00 95.69 223 ILE A CA 1
ATOM 1677 C C . ILE A 1 223 ? 29.871 4.789 -40.975 1.00 95.69 223 ILE A C 1
ATOM 1679 O O . ILE A 1 223 ? 28.931 4.878 -41.764 1.00 95.69 223 ILE A O 1
ATOM 1683 N N . TYR A 1 224 ? 30.911 3.986 -41.170 1.00 96.12 224 TYR A N 1
ATOM 1684 C CA . TYR A 1 224 ? 31.091 3.177 -42.370 1.00 96.12 224 TYR A CA 1
ATOM 1685 C C . TYR A 1 224 ? 30.791 1.704 -42.096 1.00 96.12 224 TYR A C 1
ATOM 1687 O O . TYR A 1 224 ? 31.088 1.184 -41.022 1.00 96.12 224 TYR A O 1
ATOM 1695 N N . ALA A 1 225 ? 30.193 1.019 -43.066 1.00 93.69 225 ALA A N 1
ATOM 1696 C CA . ALA A 1 225 ? 29.945 -0.418 -43.000 1.00 93.69 225 ALA A CA 1
ATOM 1697 C C . ALA A 1 225 ? 31.187 -1.248 -43.362 1.00 93.69 225 ALA A C 1
ATOM 1699 O O . ALA A 1 225 ? 31.261 -2.425 -43.017 1.00 93.69 225 ALA A O 1
ATOM 1700 N N . ASP A 1 226 ? 32.167 -0.636 -44.034 1.00 90.12 226 ASP A N 1
ATOM 1701 C CA . ASP A 1 226 ? 33.397 -1.275 -44.492 1.00 90.12 226 ASP A CA 1
ATOM 1702 C C . ASP A 1 226 ? 34.636 -0.406 -44.226 1.00 90.12 226 ASP A C 1
ATOM 1704 O O . ASP A 1 226 ? 34.550 0.817 -44.151 1.00 90.12 226 ASP A O 1
ATOM 1708 N N . GLU A 1 227 ? 35.801 -1.048 -44.119 1.00 88.94 227 GLU A N 1
ATOM 1709 C CA . GLU A 1 227 ? 37.096 -0.398 -43.857 1.00 88.94 227 GLU A CA 1
ATOM 1710 C C . GLU A 1 227 ? 37.533 0.558 -44.981 1.00 88.94 227 GLU A C 1
ATOM 1712 O O . GLU A 1 227 ? 38.275 1.510 -44.753 1.00 88.94 227 GLU A O 1
ATOM 1717 N N . LYS A 1 228 ? 37.044 0.332 -46.208 1.00 87.19 228 LYS A N 1
ATOM 1718 C CA . LYS A 1 228 ? 37.347 1.165 -47.381 1.00 87.19 228 LYS A CA 1
ATOM 1719 C C . LYS A 1 228 ? 36.475 2.423 -47.442 1.00 87.19 228 LYS A C 1
ATOM 1721 O O . LYS A 1 228 ? 36.581 3.171 -48.412 1.00 87.19 228 LYS A O 1
ATOM 1726 N N . ASN A 1 229 ? 35.626 2.655 -46.437 1.00 86.50 229 ASN A N 1
ATOM 1727 C CA . ASN A 1 229 ? 34.735 3.805 -46.311 1.00 86.50 229 ASN A CA 1
ATOM 1728 C C . ASN A 1 229 ? 33.788 4.000 -47.514 1.00 86.50 229 ASN A C 1
ATOM 1730 O O . ASN A 1 229 ? 33.423 5.130 -47.839 1.00 86.50 229 ASN A O 1
ATOM 1734 N N . ARG A 1 230 ? 33.392 2.914 -48.198 1.00 84.06 230 ARG A N 1
ATOM 1735 C CA . ARG A 1 230 ? 32.573 3.002 -49.425 1.00 84.06 230 ARG A CA 1
ATOM 1736 C C . ARG A 1 230 ? 31.082 3.118 -49.142 1.00 84.06 230 ARG A C 1
ATOM 1738 O O . ARG A 1 230 ? 30.376 3.816 -49.860 1.00 84.06 230 ARG A O 1
ATOM 1745 N N . THR A 1 231 ? 30.605 2.424 -48.114 1.00 91.25 231 THR A N 1
ATOM 1746 C CA . THR A 1 231 ? 29.189 2.402 -47.725 1.00 91.25 231 THR A CA 1
ATOM 1747 C C . THR A 1 231 ? 29.028 2.747 -46.251 1.00 91.25 231 THR A C 1
ATOM 1749 O O . THR A 1 231 ? 29.927 2.500 -45.445 1.00 91.25 231 THR A O 1
ATOM 1752 N N . GLY A 1 232 ? 27.902 3.356 -45.880 1.00 93.25 232 GLY A N 1
ATOM 1753 C CA . GLY A 1 232 ? 27.641 3.722 -44.493 1.00 93.25 232 GLY A CA 1
ATOM 1754 C C . GLY A 1 232 ? 26.529 4.747 -44.325 1.00 93.25 232 GLY A C 1
ATOM 1755 O O . GLY A 1 232 ? 25.724 4.988 -45.226 1.00 93.25 232 GLY A O 1
ATOM 1756 N N . ILE A 1 233 ? 26.504 5.371 -43.151 1.00 94.62 233 ILE A N 1
ATOM 1757 C CA . ILE A 1 233 ? 25.516 6.378 -42.775 1.00 94.62 233 ILE A CA 1
ATOM 1758 C C . ILE A 1 233 ? 26.184 7.659 -42.282 1.00 94.62 233 ILE A C 1
ATOM 1760 O O . ILE A 1 233 ? 27.229 7.646 -41.626 1.00 94.62 233 ILE A O 1
ATOM 1764 N N . ARG A 1 234 ? 25.517 8.777 -42.553 1.00 93.94 234 ARG A N 1
ATOM 1765 C CA . ARG A 1 234 ? 25.763 10.053 -41.889 1.00 93.94 234 ARG A CA 1
ATOM 1766 C C . ARG A 1 234 ? 24.659 10.288 -40.873 1.00 93.94 234 ARG A C 1
ATOM 1768 O O . ARG A 1 234 ? 23.475 10.200 -41.197 1.00 93.94 234 ARG A O 1
ATOM 1775 N N . ILE A 1 235 ? 25.070 10.610 -39.657 1.00 94.88 235 ILE A N 1
ATOM 1776 C CA . ILE A 1 235 ? 24.195 10.959 -38.547 1.00 94.88 235 ILE A CA 1
ATOM 1777 C C . ILE A 1 235 ? 24.371 12.450 -38.281 1.00 94.88 235 ILE A C 1
ATOM 1779 O O . ILE A 1 235 ? 25.482 12.894 -38.007 1.00 94.88 235 ILE A O 1
ATOM 1783 N N . ASP A 1 236 ? 23.284 13.207 -38.335 1.00 93.56 236 ASP A N 1
ATOM 1784 C CA . ASP A 1 236 ? 23.235 14.602 -37.912 1.00 93.56 236 ASP A CA 1
ATOM 1785 C C . ASP A 1 236 ? 22.393 14.679 -36.631 1.00 93.56 236 ASP A C 1
ATOM 1787 O O . ASP A 1 236 ? 21.176 14.477 -36.652 1.00 93.56 236 ASP A O 1
ATOM 1791 N N . ALA A 1 237 ? 23.049 14.923 -35.495 1.00 93.06 237 ALA A N 1
ATOM 1792 C CA . ALA A 1 237 ? 22.401 15.051 -34.195 1.00 93.06 237 ALA A CA 1
ATOM 1793 C C . ALA A 1 237 ? 22.376 16.521 -33.763 1.00 93.06 237 ALA A C 1
ATOM 1795 O O . ALA A 1 237 ? 23.422 17.120 -33.513 1.00 93.06 237 ALA A O 1
ATOM 1796 N N . ALA A 1 238 ? 21.181 17.092 -33.618 1.00 91.38 238 ALA A N 1
ATOM 1797 C CA . ALA A 1 238 ? 20.971 18.454 -33.136 1.00 91.38 238 ALA A CA 1
ATOM 1798 C C . ALA A 1 238 ? 20.307 18.426 -31.746 1.00 91.38 238 ALA A C 1
ATOM 1800 O O . ALA A 1 238 ? 19.078 18.360 -31.655 1.00 91.38 238 ALA A O 1
ATOM 1801 N N . PRO A 1 239 ? 21.077 18.447 -30.637 1.00 85.62 239 PRO A N 1
ATOM 1802 C CA . PRO A 1 239 ? 20.503 18.510 -29.297 1.00 85.62 239 PRO A CA 1
ATOM 1803 C C . PRO A 1 239 ? 19.691 19.797 -29.113 1.00 85.62 239 PRO A C 1
ATOM 1805 O O . PRO A 1 239 ? 20.133 20.880 -29.493 1.00 85.62 239 PRO A O 1
ATOM 1808 N N . GLY A 1 240 ? 18.519 19.699 -28.485 1.00 78.50 240 GLY A N 1
ATOM 1809 C CA . GLY A 1 240 ? 17.720 20.876 -28.136 1.00 78.50 240 GLY A CA 1
ATOM 1810 C C . GLY A 1 240 ? 18.457 21.779 -27.138 1.00 78.50 240 GLY A C 1
ATOM 1811 O O . GLY A 1 240 ? 19.207 21.276 -26.289 1.00 78.50 240 GLY A O 1
ATOM 1812 N N . ARG A 1 241 ? 18.227 23.103 -27.215 1.00 69.19 241 ARG A N 1
ATOM 1813 C CA . ARG A 1 241 ? 18.781 24.088 -26.261 1.00 69.19 241 ARG A CA 1
ATOM 1814 C C . ARG A 1 241 ? 18.407 23.717 -24.817 1.00 69.19 241 ARG A C 1
ATOM 1816 O O . ARG A 1 241 ? 17.454 22.965 -24.588 1.00 69.19 241 ARG A O 1
ATOM 1823 N N . ARG A 1 242 ? 19.253 24.124 -23.864 1.00 57.31 242 ARG A N 1
ATOM 1824 C CA . ARG A 1 242 ? 19.101 23.745 -22.453 1.00 57.31 242 ARG A CA 1
ATOM 1825 C C . ARG A 1 242 ? 17.758 24.175 -21.903 1.00 57.31 242 ARG A C 1
ATOM 1827 O O . ARG A 1 242 ? 17.406 25.349 -22.117 1.00 57.31 242 ARG A O 1
#

Radius of gyration: 43.51 Å; chains: 1; bounding box: 90×50×120 Å

Foldseek 3Di:
DDDDPPPPPPPPADFKAFVVNAQEAEDEAEAAPVDRQKDKDQQCNTIDGDPPWAWDKDFPDWPWPPPQWDDDRRMIMGRLQRIAWDKIKMWIATPVGHIDIHIYTYHYHYCHVVVVVVVVVVVVVVVVVVVVVCQCQVFPKQAFKKWKEKPDPVQAFPADIDGIDTAKDFQVVRRRGPQLADRRQWIWGADPPNWIKIAGPAWKDAPLDTDRMDTDDAAWGWIHNDSVRPGGMIMHTHGDDD

Sequence (242 aa):
MHQSGDAAVNFGNTPPTAVGGVTLVEEKVVVTPVSGRHRSFKLGEYFSDTPGDTLHYVIVSSQLVSDTAAIDGDTLNVETSKSRSGDLVIAAVDAQGAQTQITFRFKVTNLTLAIFITLAVAVVVGIIVAGVTIWSVTHPLWKGELKVVNLDRSCAGMSRSHASFRGKLKLSYFMVGPCGLNADQCWFATKPGRRLKFCSKTPFYVNGMALKETDVYAGMTLIYADEKNRTGIRIDAAPGRR